Protein AF-A0ABD3MJ68-F1 (afdb_monomer)

Mean predicted aligned error: 16.72 Å

pLDDT: mean 74.19, std 20.0, range [28.84, 96.31]

Organism: NCBI:txid2934178

Structure (mmCIF, N/CA/C/O backbone):
data_AF-A0ABD3MJ68-F1
#
_entry.id   AF-A0ABD3MJ68-F1
#
loop_
_atom_site.group_PDB
_atom_site.id
_atom_site.type_symbol
_atom_site.label_atom_id
_atom_site.label_alt_id
_atom_site.label_comp_id
_atom_site.label_asym_id
_atom_site.label_entity_id
_atom_site.label_seq_id
_atom_site.pdbx_PDB_ins_code
_atom_site.Cartn_x
_atom_site.Cartn_y
_atom_site.Cartn_z
_atom_site.occupancy
_atom_site.B_iso_or_equiv
_atom_site.auth_seq_id
_atom_site.auth_comp_id
_atom_site.auth_asym_id
_atom_site.auth_atom_id
_atom_site.pdbx_PDB_model_num
ATOM 1 N N . MET A 1 1 ? -42.344 8.965 -53.155 1.00 38.97 1 MET A N 1
ATOM 2 C CA .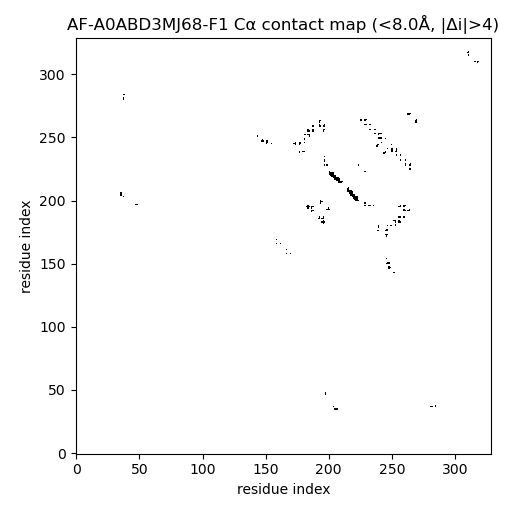 MET A 1 1 ? -41.378 10.082 -53.289 1.00 38.97 1 MET A CA 1
ATOM 3 C C . MET A 1 1 ? -40.186 9.838 -52.368 1.00 38.97 1 MET A C 1
ATOM 5 O O . MET A 1 1 ? -40.287 10.005 -51.161 1.00 38.97 1 MET A O 1
ATOM 9 N N . THR A 1 2 ? -39.082 9.360 -52.934 1.00 37.84 2 THR A N 1
ATOM 10 C CA . THR A 1 2 ? -37.839 8.970 -52.248 1.00 37.84 2 THR A CA 1
ATOM 11 C C . THR A 1 2 ? -36.940 10.186 -51.984 1.00 37.84 2 THR A C 1
ATOM 13 O O . THR A 1 2 ? -36.548 10.871 -52.931 1.00 37.84 2 THR A O 1
ATOM 16 N N . ARG A 1 3 ? -36.580 10.456 -50.721 1.00 42.00 3 ARG A N 1
ATOM 17 C CA . ARG A 1 3 ? -35.609 11.506 -50.353 1.00 42.00 3 ARG A CA 1
ATOM 18 C C . ARG A 1 3 ? -34.174 10.993 -50.540 1.00 42.00 3 ARG A C 1
ATOM 20 O O . ARG A 1 3 ? -33.798 9.987 -49.949 1.00 42.00 3 ARG A O 1
ATOM 27 N N . ARG A 1 4 ? -33.374 11.688 -51.358 1.00 36.78 4 ARG A N 1
ATOM 28 C CA . ARG A 1 4 ? -31.930 11.435 -51.540 1.00 36.78 4 ARG A CA 1
ATOM 29 C C . ARG A 1 4 ? -31.123 11.961 -50.334 1.00 36.78 4 ARG A C 1
ATOM 31 O O . ARG A 1 4 ? -31.432 13.059 -49.867 1.00 36.78 4 ARG A O 1
ATOM 38 N N . PRO A 1 5 ? -30.071 11.263 -49.863 1.00 44.75 5 PRO A N 1
ATOM 39 C CA . PRO A 1 5 ? -29.147 11.802 -48.866 1.00 44.75 5 PRO A CA 1
ATOM 40 C C . PRO A 1 5 ? -28.113 12.753 -49.500 1.00 44.75 5 PRO A C 1
ATOM 42 O O . PRO A 1 5 ? -27.712 12.589 -50.653 1.00 44.75 5 PRO A O 1
ATOM 45 N N . ARG A 1 6 ? -27.709 13.778 -48.736 1.00 47.28 6 ARG A N 1
ATOM 46 C CA . ARG A 1 6 ? -26.812 14.878 -49.146 1.00 47.28 6 ARG A CA 1
ATOM 47 C C . ARG A 1 6 ? -25.341 14.427 -49.275 1.00 47.28 6 ARG A C 1
ATOM 49 O O . ARG A 1 6 ? -24.884 13.640 -48.445 1.00 47.28 6 ARG A O 1
ATOM 56 N N . PRO A 1 7 ? -24.557 14.968 -50.230 1.00 48.81 7 PRO A N 1
ATOM 57 C CA . PRO A 1 7 ? -23.133 14.678 -50.356 1.00 48.81 7 PRO A CA 1
ATOM 58 C C . PRO A 1 7 ? -22.320 15.655 -49.493 1.00 48.81 7 PRO A C 1
ATOM 60 O O . PRO A 1 7 ? -22.174 16.821 -49.842 1.00 48.81 7 PRO A O 1
ATOM 63 N N . GLY A 1 8 ? -21.797 15.199 -48.352 1.00 49.28 8 GLY A N 1
ATOM 64 C CA . GLY A 1 8 ? -21.010 16.075 -47.467 1.00 49.28 8 GLY A CA 1
ATOM 65 C C . GLY A 1 8 ? -19.993 15.401 -46.546 1.00 49.28 8 GLY A C 1
ATOM 66 O O . GLY A 1 8 ? -19.372 16.089 -45.753 1.00 49.28 8 GLY A O 1
ATOM 67 N N . SER A 1 9 ? -19.794 14.081 -46.629 1.00 50.56 9 SER A N 1
ATOM 68 C CA . SER A 1 9 ? -18.987 13.336 -45.640 1.00 50.56 9 SER A CA 1
ATOM 69 C C . SER A 1 9 ? -17.683 12.735 -46.181 1.00 50.56 9 SER A C 1
ATOM 71 O O . SER A 1 9 ? -16.877 12.253 -45.395 1.00 50.56 9 SER A O 1
ATOM 73 N N . ARG A 1 10 ? -17.431 12.761 -47.498 1.00 49.22 10 ARG A N 1
ATOM 74 C CA . ARG A 1 10 ? -16.224 12.121 -48.060 1.00 49.22 10 ARG A CA 1
ATOM 75 C C . ARG A 1 10 ? -14.956 12.954 -47.857 1.00 49.22 10 ARG A C 1
ATOM 77 O O . ARG A 1 10 ? -13.951 12.419 -47.417 1.00 49.22 10 ARG A O 1
ATOM 84 N N . ARG A 1 11 ? -15.039 14.277 -48.044 1.00 48.66 11 ARG A N 1
ATOM 85 C CA . ARG A 1 11 ? -13.870 15.165 -47.920 1.00 48.66 11 ARG A CA 1
ATOM 86 C C . ARG A 1 11 ? -13.294 15.187 -46.503 1.00 48.66 11 ARG A C 1
ATOM 88 O O . ARG A 1 11 ? -12.084 15.155 -46.347 1.00 48.66 11 ARG A O 1
ATOM 95 N N . SER A 1 12 ? -14.137 15.179 -45.473 1.00 51.38 12 SER A N 1
ATOM 96 C CA . SER A 1 12 ? -13.695 15.186 -44.073 1.00 51.38 12 SER A CA 1
ATOM 97 C C . SER A 1 12 ? -13.004 13.887 -43.646 1.00 51.38 12 SER A C 1
ATOM 99 O O . SER A 1 12 ? -12.086 13.942 -42.837 1.00 51.38 12 SER A O 1
ATOM 101 N N . ILE A 1 13 ? -13.383 12.738 -44.212 1.00 54.06 13 ILE A N 1
ATOM 102 C CA . ILE A 1 13 ? -12.722 11.447 -43.949 1.00 54.06 13 ILE A CA 1
ATOM 103 C C . ILE A 1 13 ? -11.366 11.382 -44.666 1.00 54.06 13 ILE A C 1
ATOM 105 O O . ILE A 1 13 ? -10.387 10.909 -44.088 1.00 54.06 13 ILE A O 1
ATOM 109 N N . ASP A 1 14 ? -11.290 11.920 -45.885 1.00 50.88 14 ASP A N 1
ATOM 110 C CA . ASP A 1 14 ? -10.053 11.964 -46.668 1.00 50.88 14 ASP A CA 1
ATOM 111 C C . ASP A 1 14 ? -8.999 12.881 -46.016 1.00 50.88 14 ASP A C 1
ATOM 113 O O . ASP A 1 14 ? -7.841 12.486 -45.893 1.00 50.88 14 ASP A O 1
ATOM 117 N N . PHE A 1 15 ? -9.393 14.049 -45.488 1.00 52.31 15 PHE A N 1
ATOM 118 C CA . PHE A 1 15 ? -8.488 14.922 -44.722 1.00 52.31 15 PHE A CA 1
ATOM 119 C C . PHE A 1 15 ? -7.977 14.265 -43.431 1.00 52.31 15 PHE A C 1
ATOM 121 O O . PHE A 1 15 ? -6.812 14.431 -43.077 1.00 52.31 15 PHE A O 1
ATOM 128 N N . LEU A 1 16 ? -8.813 13.478 -42.750 1.00 51.81 16 LEU A N 1
ATOM 129 C CA . LEU A 1 16 ? -8.445 12.790 -41.508 1.00 51.81 16 LEU A CA 1
ATOM 130 C C . LEU A 1 16 ? -7.472 11.628 -41.772 1.00 51.81 16 LEU A C 1
ATOM 132 O O . LEU A 1 16 ? -6.525 11.432 -41.013 1.00 51.81 16 LEU A O 1
ATOM 136 N N . LEU A 1 17 ? -7.650 10.907 -42.884 1.00 53.06 17 LEU A N 1
ATOM 137 C CA . LEU A 1 17 ? -6.735 9.855 -43.339 1.00 53.06 17 LEU A CA 1
ATOM 138 C C . LEU A 1 17 ? -5.387 10.411 -43.813 1.00 53.06 17 LEU A C 1
ATOM 140 O O . LEU A 1 17 ? -4.353 9.812 -43.516 1.00 53.06 17 LEU A O 1
ATOM 144 N N . VAL A 1 18 ? -5.378 11.555 -44.503 1.00 59.09 18 VAL A N 1
ATOM 145 C CA . VAL A 1 18 ? -4.133 12.216 -44.925 1.00 59.09 18 VAL A CA 1
ATOM 146 C C . VAL A 1 18 ? -3.401 12.836 -43.731 1.00 59.09 18 VAL A C 1
ATOM 148 O O . VAL A 1 18 ? -2.188 12.668 -43.619 1.00 59.09 18 VAL A O 1
ATOM 151 N N . ALA A 1 19 ? -4.113 13.443 -42.777 1.00 56.22 19 ALA A N 1
ATOM 152 C CA . ALA A 1 19 ? -3.519 13.912 -41.524 1.00 56.22 19 ALA A CA 1
ATOM 153 C C . ALA A 1 19 ? -2.917 12.750 -40.712 1.00 56.22 19 ALA A C 1
ATOM 155 O O . ALA A 1 19 ? -1.780 12.847 -40.250 1.00 56.22 19 ALA A O 1
ATOM 156 N N . LEU A 1 20 ? -3.607 11.603 -40.617 1.00 54.31 20 LEU A N 1
ATOM 157 C CA . LEU A 1 20 ? -3.047 10.390 -40.006 1.00 54.31 20 LEU A CA 1
ATOM 158 C C . LEU A 1 20 ? -1.813 9.873 -40.759 1.00 54.31 20 LEU A C 1
ATOM 160 O O . LEU A 1 20 ? -0.887 9.358 -40.133 1.00 54.31 20 LEU A O 1
ATOM 164 N N . PHE A 1 21 ? -1.785 9.988 -42.087 1.00 54.84 21 PHE A N 1
ATOM 165 C CA . PHE A 1 21 ? -0.653 9.573 -42.914 1.00 54.84 21 PHE A CA 1
ATOM 166 C C . PHE A 1 21 ? 0.573 10.477 -42.706 1.00 54.84 21 PHE A C 1
ATOM 168 O O . PHE A 1 21 ? 1.681 9.963 -42.550 1.00 54.84 21 PHE A O 1
ATOM 175 N N . LEU A 1 22 ? 0.384 11.797 -42.616 1.00 51.69 22 LEU A N 1
ATOM 176 C CA . LEU A 1 22 ? 1.456 12.779 -42.395 1.00 51.69 22 LEU A CA 1
ATOM 177 C C . LEU A 1 22 ? 2.002 12.752 -40.956 1.00 51.69 22 LEU A C 1
ATOM 179 O O . LEU A 1 22 ? 3.220 12.818 -40.755 1.00 51.69 22 LEU A O 1
ATOM 183 N N . ILE A 1 23 ? 1.136 12.554 -39.955 1.00 52.12 23 ILE A N 1
ATOM 184 C CA . ILE A 1 23 ? 1.546 12.364 -38.553 1.00 52.12 23 ILE A CA 1
ATOM 185 C C . ILE A 1 23 ? 2.333 11.046 -38.400 1.00 52.12 23 ILE A C 1
ATOM 187 O O . ILE A 1 23 ? 3.370 11.013 -37.744 1.00 52.12 23 ILE A O 1
ATOM 191 N N . ASN A 1 24 ? 1.927 9.958 -39.068 1.00 53.16 24 ASN A N 1
ATOM 192 C CA . ASN A 1 24 ? 2.660 8.685 -38.997 1.00 53.16 24 ASN A CA 1
ATOM 193 C C . ASN A 1 24 ? 3.969 8.675 -39.815 1.00 53.16 24 ASN A C 1
ATOM 195 O O . ASN A 1 24 ? 4.941 8.032 -39.414 1.00 53.16 24 ASN A O 1
ATOM 199 N N . ALA A 1 25 ? 4.041 9.376 -40.950 1.00 52.19 25 ALA A N 1
ATOM 200 C CA . ALA A 1 25 ? 5.247 9.419 -41.785 1.00 52.19 25 ALA A CA 1
ATOM 201 C C . ALA A 1 25 ? 6.395 10.235 -41.158 1.00 52.19 25 ALA A C 1
ATOM 203 O O . ALA A 1 25 ? 7.561 9.925 -41.394 1.00 52.19 25 ALA A O 1
ATOM 204 N N . SER A 1 26 ? 6.079 11.235 -40.328 1.00 51.00 26 SER A N 1
ATOM 205 C CA . SER A 1 26 ? 7.070 12.080 -39.644 1.00 51.00 26 SER A CA 1
ATOM 206 C C . SER A 1 26 ? 7.587 11.483 -38.324 1.00 51.00 26 SER A C 1
ATOM 208 O O . SER A 1 26 ? 8.754 11.674 -37.986 1.00 51.00 26 SER A O 1
ATOM 210 N N . LEU A 1 27 ? 6.772 10.700 -37.603 1.00 45.56 27 LEU A N 1
ATOM 211 C CA . LEU A 1 27 ? 7.148 10.101 -36.308 1.00 45.56 27 LEU A CA 1
ATOM 212 C C . LEU A 1 27 ? 7.822 8.715 -36.401 1.00 45.56 27 LEU A C 1
ATOM 214 O O . LEU A 1 27 ? 8.510 8.293 -35.469 1.00 45.56 27 LEU A O 1
ATOM 218 N N . THR A 1 28 ? 7.676 8.000 -37.519 1.00 46.62 28 THR A N 1
ATOM 219 C CA . THR A 1 28 ? 8.201 6.629 -37.692 1.00 46.62 28 THR A CA 1
ATOM 220 C C . THR A 1 28 ? 9.733 6.482 -37.749 1.00 46.62 28 THR A C 1
ATOM 222 O O . THR A 1 28 ? 10.224 5.484 -37.213 1.00 46.62 28 THR A O 1
ATOM 225 N N . PRO A 1 29 ? 10.535 7.405 -38.326 1.00 46.62 29 PRO A N 1
ATOM 226 C CA . PRO A 1 29 ? 11.996 7.275 -38.289 1.00 46.62 29 PRO A CA 1
ATOM 227 C C . PRO A 1 29 ? 12.606 7.693 -36.941 1.00 46.62 29 PRO A C 1
ATOM 229 O O . PRO A 1 29 ? 13.701 7.239 -36.613 1.00 46.62 29 PRO A O 1
ATOM 232 N N . ILE A 1 30 ? 11.897 8.495 -36.138 1.00 39.44 30 ILE A N 1
ATOM 233 C CA . ILE A 1 30 ? 12.355 8.934 -34.811 1.00 39.44 30 ILE A CA 1
ATOM 234 C C . ILE A 1 30 ? 12.200 7.788 -33.800 1.00 39.44 30 ILE A C 1
ATOM 236 O O . ILE A 1 30 ? 13.133 7.490 -33.067 1.00 39.44 30 ILE A O 1
ATOM 240 N N . LEU A 1 31 ? 11.100 7.035 -33.839 1.00 42.91 31 LEU A N 1
ATOM 241 C CA . LEU A 1 31 ? 10.807 5.959 -32.877 1.00 42.91 31 LEU A CA 1
ATOM 242 C C . LEU A 1 31 ? 11.622 4.659 -33.063 1.00 42.91 31 LEU A C 1
ATOM 244 O O . LEU A 1 31 ? 11.514 3.746 -32.246 1.00 42.91 31 LEU A O 1
ATOM 248 N N . LYS A 1 32 ? 12.448 4.559 -34.115 1.00 40.38 32 LYS A N 1
ATOM 249 C CA . LYS A 1 32 ? 13.288 3.379 -34.411 1.00 40.38 32 LYS A CA 1
ATOM 250 C C . LYS A 1 32 ? 14.585 3.306 -33.592 1.00 40.38 32 LYS A C 1
ATOM 252 O O . LYS A 1 32 ? 15.203 2.244 -33.555 1.00 40.38 32 LYS A O 1
ATOM 257 N N . LYS A 1 33 ? 15.004 4.399 -32.945 1.00 41.09 33 LYS A N 1
ATOM 258 C CA . LYS A 1 33 ? 16.156 4.420 -32.029 1.00 41.09 33 LYS A CA 1
ATOM 259 C C . LYS A 1 33 ? 15.659 4.206 -30.606 1.00 41.09 33 LYS A C 1
ATOM 261 O O . LYS A 1 33 ? 15.116 5.134 -30.036 1.00 41.09 33 LYS A O 1
ATOM 266 N N . GLU A 1 34 ? 15.799 2.981 -30.095 1.00 50.38 34 GLU A N 1
ATOM 267 C CA . GLU A 1 34 ? 15.597 2.563 -28.694 1.00 50.38 34 GLU A CA 1
ATOM 268 C C . GLU A 1 34 ? 14.951 3.615 -27.771 1.00 50.38 34 GLU A C 1
ATOM 270 O O . GLU A 1 34 ? 15.632 4.270 -26.981 1.00 50.38 34 GLU A O 1
ATOM 275 N N . TYR A 1 35 ? 13.626 3.790 -27.856 1.00 46.97 35 TYR A N 1
ATOM 276 C CA . TYR A 1 35 ? 12.934 4.682 -26.932 1.00 46.97 35 TYR A CA 1
ATOM 277 C C . TYR A 1 35 ? 12.464 3.955 -25.675 1.00 46.97 35 TYR A C 1
ATOM 279 O O . TYR A 1 35 ? 11.747 2.958 -25.673 1.00 46.97 35 TYR A O 1
ATOM 287 N N . ILE A 1 36 ? 12.890 4.581 -24.592 1.00 45.53 36 ILE A N 1
ATOM 288 C CA . ILE A 1 36 ? 12.787 4.296 -23.167 1.00 45.53 36 ILE A CA 1
ATOM 289 C C . ILE A 1 36 ? 11.415 4.709 -22.609 1.00 45.53 36 ILE A C 1
ATOM 291 O O . ILE A 1 36 ? 11.235 4.910 -21.412 1.00 45.53 36 ILE A O 1
ATOM 295 N N . PHE A 1 37 ? 10.401 4.856 -23.461 1.00 37.09 37 PHE A N 1
ATOM 296 C CA . PHE A 1 37 ? 9.127 5.398 -23.014 1.00 37.09 37 PHE A CA 1
ATOM 297 C C . PHE A 1 37 ? 8.259 4.301 -22.395 1.00 37.09 37 PHE A C 1
ATOM 299 O O . PHE A 1 37 ? 7.459 3.636 -23.051 1.00 37.09 37 PHE A O 1
ATOM 306 N N . CYS A 1 38 ? 8.438 4.097 -21.091 1.00 42.28 38 CYS A N 1
ATOM 307 C CA . CYS A 1 38 ? 7.458 3.394 -20.284 1.00 42.28 38 CYS A CA 1
ATOM 308 C C . CYS A 1 38 ? 6.271 4.331 -20.053 1.00 42.28 38 CYS A C 1
ATOM 310 O O . CYS A 1 38 ? 6.219 5.023 -19.040 1.00 42.28 38 CYS A O 1
ATOM 312 N N . LEU A 1 39 ? 5.342 4.377 -21.011 1.00 39.44 39 LEU A N 1
ATOM 313 C CA . LEU A 1 39 ? 4.069 5.064 -20.810 1.00 39.44 39 LEU A CA 1
ATOM 314 C C . LEU A 1 39 ? 3.339 4.355 -19.663 1.00 39.44 39 LEU A C 1
ATOM 316 O O . LEU A 1 39 ? 3.251 3.124 -19.641 1.00 39.44 39 LEU A O 1
ATOM 320 N N . ALA A 1 40 ? 2.950 5.141 -18.663 1.00 43.56 40 ALA A N 1
ATOM 321 C CA . ALA A 1 40 ? 2.352 4.672 -17.427 1.00 43.56 40 ALA A CA 1
ATOM 322 C C . ALA A 1 40 ? 1.056 3.899 -17.701 1.00 43.56 40 ALA A C 1
ATOM 324 O O . ALA A 1 40 ? 0.287 4.259 -18.592 1.00 43.56 40 ALA A O 1
ATOM 325 N N . ASP A 1 41 ? 0.803 2.863 -16.898 1.00 39.78 41 ASP A N 1
ATOM 326 C CA . ASP A 1 41 ? -0.550 2.341 -16.744 1.00 39.78 41 ASP A CA 1
ATOM 327 C C . ASP A 1 41 ? -1.402 3.491 -16.187 1.00 39.78 41 ASP A C 1
ATOM 329 O O . ASP A 1 41 ? -1.270 3.869 -15.020 1.00 39.78 41 ASP A O 1
ATOM 333 N N . GLY A 1 42 ? -2.226 4.075 -17.056 1.00 39.56 42 GLY A N 1
ATOM 334 C CA . GLY A 1 42 ? -3.327 4.947 -16.683 1.00 39.56 42 GLY A CA 1
ATOM 335 C C . GLY A 1 42 ? -4.393 4.130 -15.967 1.00 39.56 42 GLY A C 1
ATOM 336 O O . GLY A 1 42 ? -5.390 3.759 -16.566 1.00 39.56 42 GLY A O 1
ATOM 337 N N . ASP A 1 43 ? -4.152 3.844 -14.694 1.00 39.12 43 ASP A N 1
ATOM 338 C CA . ASP A 1 43 ? -5.206 3.908 -13.687 1.00 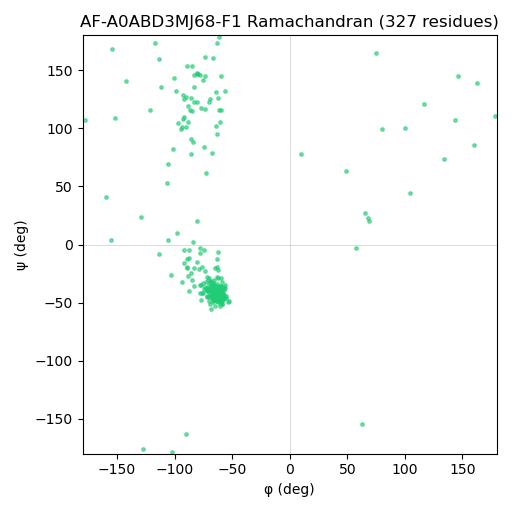39.12 43 ASP A CA 1
ATOM 339 C C . ASP A 1 43 ? -4.905 5.173 -12.879 1.00 39.12 43 ASP A C 1
ATOM 341 O O . ASP A 1 43 ? -4.411 5.124 -11.749 1.00 39.12 43 ASP A O 1
ATOM 345 N N . SER A 1 44 ? -5.095 6.328 -13.520 1.00 39.78 44 SER A N 1
ATOM 346 C CA . SER A 1 44 ? -5.130 7.618 -12.849 1.00 39.78 44 SER A CA 1
ATOM 347 C C . SER A 1 44 ? -6.323 7.604 -11.899 1.00 39.78 44 SER A C 1
ATOM 349 O O . SER A 1 44 ? -7.461 7.883 -12.267 1.00 39.78 44 SER A O 1
ATOM 351 N N . LEU A 1 45 ? -6.053 7.263 -10.643 1.00 44.91 45 LEU A N 1
ATOM 352 C CA . LEU A 1 45 ? -6.904 7.616 -9.516 1.00 44.91 45 LEU A CA 1
ATOM 353 C C . LEU A 1 45 ? -6.736 9.124 -9.258 1.00 44.91 45 LEU A C 1
ATOM 355 O O . LEU A 1 45 ? -6.258 9.545 -8.214 1.00 44.91 45 LEU A O 1
ATOM 359 N N . GLU A 1 46 ? -7.096 9.941 -10.250 1.00 44.78 46 GLU A N 1
ATOM 360 C CA . GLU A 1 46 ? -6.987 11.409 -10.241 1.00 44.78 46 GLU A CA 1
ATOM 361 C C . GLU A 1 46 ? -7.837 12.073 -9.140 1.00 44.78 46 GLU A C 1
ATOM 363 O O . GLU A 1 46 ? -7.699 13.263 -8.911 1.00 44.78 46 GLU A O 1
ATOM 368 N N . GLY A 1 47 ? -8.668 11.313 -8.412 1.00 44.91 47 GLY A N 1
ATOM 369 C CA . GLY A 1 47 ? -9.446 11.795 -7.263 1.00 44.91 47 GLY A CA 1
ATOM 370 C C . GLY A 1 47 ? -8.939 11.354 -5.882 1.00 44.91 47 GLY A C 1
ATOM 371 O O . GLY A 1 47 ? -9.612 11.616 -4.888 1.00 44.91 47 GLY A O 1
ATOM 372 N N . ASP A 1 48 ? -7.810 10.644 -5.782 1.00 51.91 48 ASP A N 1
ATOM 373 C CA . ASP A 1 48 ? -7.381 10.027 -4.514 1.00 51.91 48 ASP A CA 1
ATOM 374 C C . ASP A 1 48 ? -6.518 10.937 -3.617 1.00 51.91 48 ASP A C 1
ATOM 376 O O . ASP A 1 48 ? -6.550 10.755 -2.394 1.00 51.91 48 ASP A O 1
ATOM 380 N N . GLU A 1 49 ? -5.797 11.896 -4.211 1.00 52.22 49 GLU A N 1
ATOM 381 C CA . GLU A 1 49 ? -4.955 12.906 -3.537 1.00 52.22 49 GLU A CA 1
ATOM 382 C C . GLU A 1 49 ? -5.807 14.031 -2.939 1.00 52.22 49 GLU A C 1
ATOM 384 O O . GLU A 1 49 ? -5.687 14.322 -1.748 1.00 52.22 49 GLU A O 1
ATOM 389 N N . ASP A 1 50 ? -6.747 14.577 -3.722 1.00 57.03 50 ASP A N 1
ATOM 390 C CA . ASP A 1 50 ? -7.724 15.567 -3.247 1.00 57.03 50 ASP A CA 1
ATOM 391 C C . ASP A 1 50 ? -8.521 15.017 -2.058 1.00 57.03 50 ASP A C 1
ATOM 393 O O . ASP A 1 50 ? -8.738 15.716 -1.074 1.00 57.03 50 ASP A O 1
ATOM 397 N N . PHE A 1 51 ? -8.853 13.723 -2.085 1.00 54.69 51 PHE A N 1
ATOM 398 C CA . PHE A 1 51 ? -9.568 13.044 -1.007 1.00 54.69 51 PHE A CA 1
ATOM 399 C C . PHE A 1 51 ? -8.725 12.830 0.264 1.00 54.69 51 PHE A C 1
ATOM 401 O O . PHE A 1 51 ? -9.237 12.969 1.372 1.00 54.69 51 PHE A O 1
ATOM 408 N N . LEU A 1 52 ? -7.439 12.473 0.145 1.00 59.53 52 LEU A N 1
ATOM 409 C CA . LEU A 1 52 ? -6.544 12.341 1.309 1.00 59.53 52 LEU A CA 1
ATOM 410 C C . LEU A 1 52 ? -6.245 13.707 1.937 1.00 59.53 52 LEU A C 1
ATOM 412 O O . LEU A 1 52 ? -6.208 13.818 3.162 1.00 59.53 52 LEU A O 1
ATOM 416 N N . ALA A 1 53 ? -6.063 14.738 1.111 1.00 70.69 53 ALA A N 1
ATOM 417 C CA . ALA A 1 53 ? -5.911 16.115 1.562 1.00 70.69 53 ALA A CA 1
ATOM 418 C C . ALA A 1 53 ? -7.191 16.634 2.235 1.00 70.69 53 ALA A C 1
ATOM 420 O O . ALA A 1 53 ? -7.105 17.261 3.289 1.00 70.69 53 ALA A O 1
ATOM 421 N N . GLU A 1 54 ? -8.364 16.313 1.684 1.00 77.00 54 GLU A N 1
ATOM 422 C CA . GLU A 1 54 ? -9.672 16.623 2.268 1.00 77.00 54 GLU A CA 1
ATOM 423 C C . GLU A 1 54 ? -9.856 15.932 3.628 1.00 77.00 54 GLU A C 1
ATOM 425 O O . GLU A 1 54 ? -10.180 16.605 4.604 1.00 77.00 54 GLU A O 1
ATOM 430 N N . ILE A 1 55 ? -9.538 14.634 3.739 1.00 75.31 55 ILE A N 1
ATOM 431 C CA . ILE A 1 55 ? -9.590 13.902 5.017 1.00 75.31 55 ILE A CA 1
ATOM 432 C C . ILE A 1 55 ? -8.653 14.525 6.053 1.00 75.31 55 ILE A C 1
ATOM 434 O O . ILE A 1 55 ? -9.058 14.730 7.194 1.00 75.31 55 ILE A O 1
ATOM 438 N N . LEU A 1 56 ? -7.403 14.815 5.683 1.00 74.00 56 LEU A N 1
ATOM 439 C CA . LEU A 1 56 ? -6.426 15.377 6.617 1.00 74.00 56 LEU A CA 1
ATOM 440 C C . LEU A 1 56 ? -6.807 16.796 7.055 1.00 74.00 56 LEU A C 1
ATOM 442 O O . LEU A 1 56 ? -6.590 17.151 8.211 1.00 74.00 56 LEU A O 1
ATOM 446 N N . ALA A 1 57 ? -7.378 17.598 6.156 1.00 74.88 57 ALA A N 1
ATOM 447 C CA . ALA A 1 57 ? -7.851 18.940 6.472 1.00 74.88 57 ALA A CA 1
ATOM 448 C C . ALA A 1 57 ? -9.092 18.919 7.372 1.00 74.88 57 ALA A C 1
ATOM 450 O O . ALA A 1 57 ? -9.243 19.798 8.215 1.00 74.88 57 ALA A O 1
ATOM 451 N N . GLU A 1 58 ? -9.978 17.939 7.208 1.00 75.56 58 GLU A N 1
ATOM 452 C CA . GLU A 1 58 ? -11.159 17.781 8.056 1.00 75.56 58 GLU A CA 1
ATOM 453 C C . GLU A 1 58 ? -10.782 17.217 9.435 1.00 75.56 58 GLU A C 1
ATOM 455 O O . GLU A 1 58 ? -11.209 17.768 10.445 1.00 75.56 58 GLU A O 1
ATOM 460 N N . GLN A 1 59 ? -9.878 16.230 9.498 1.00 70.94 59 GLN A N 1
ATOM 461 C CA . GLN A 1 59 ? -9.301 15.745 10.760 1.00 70.94 59 GLN A CA 1
ATOM 462 C C . GLN A 1 59 ? -8.559 16.846 11.521 1.00 70.94 59 GLN A C 1
ATOM 464 O O . GLN A 1 59 ? -8.626 16.875 12.741 1.00 70.94 59 GLN A O 1
ATOM 469 N N . ALA A 1 60 ? -7.877 17.766 10.831 1.00 75.00 60 ALA A N 1
ATOM 470 C CA . ALA A 1 60 ? -7.232 18.903 11.487 1.00 75.00 60 ALA A CA 1
ATOM 471 C C . ALA A 1 60 ? -8.248 19.831 12.175 1.00 75.00 60 ALA A C 1
ATOM 473 O O . ALA A 1 60 ? -7.975 20.315 13.267 1.00 75.00 60 ALA A O 1
ATOM 474 N N . ARG A 1 61 ? -9.430 20.032 11.576 1.00 80.44 61 ARG A N 1
ATOM 475 C CA . ARG A 1 61 ? -10.516 20.811 12.196 1.00 80.44 61 ARG A CA 1
ATOM 476 C C . ARG A 1 61 ? -11.120 20.076 13.390 1.00 80.44 61 ARG A C 1
ATOM 478 O O . ARG A 1 61 ? -11.318 20.683 14.433 1.00 80.44 61 ARG A O 1
ATOM 485 N N . GLU A 1 62 ? -11.369 18.774 13.252 1.00 78.00 62 GLU A N 1
ATOM 486 C CA . GLU A 1 62 ? -11.870 17.940 14.353 1.00 78.00 62 GLU A CA 1
ATOM 487 C C . GLU A 1 62 ? -10.860 17.880 15.521 1.00 78.00 62 GLU A C 1
ATOM 489 O O . GLU A 1 62 ? -11.261 17.975 16.679 1.00 78.00 62 GLU A O 1
ATOM 494 N N . ASP A 1 63 ? -9.553 17.787 15.237 1.00 75.44 63 ASP A N 1
ATOM 495 C CA . ASP A 1 63 ? -8.474 17.821 16.237 1.00 75.44 63 ASP A CA 1
ATOM 496 C C . ASP A 1 63 ? -8.385 19.203 16.929 1.00 75.44 63 ASP A C 1
ATOM 498 O O . ASP A 1 63 ? -8.113 19.261 18.128 1.00 75.44 63 ASP A O 1
ATOM 502 N N . GLU A 1 64 ? -8.631 20.313 16.218 1.00 84.81 64 GLU A N 1
ATOM 503 C CA . GLU A 1 64 ? -8.715 21.666 16.802 1.00 84.81 64 GLU A CA 1
ATOM 504 C C . GLU A 1 64 ? -9.930 21.818 17.732 1.00 84.81 64 GLU A C 1
ATOM 506 O O . GLU A 1 64 ? -9.793 22.327 18.847 1.00 84.81 64 GLU A O 1
ATOM 511 N N . GLU A 1 65 ? -11.104 21.335 17.312 1.00 80.69 65 GLU A N 1
ATOM 512 C CA . GLU A 1 65 ? -12.321 21.322 18.137 1.00 80.69 65 GLU A CA 1
ATOM 513 C C . GLU A 1 65 ? -12.136 20.458 19.395 1.00 80.69 65 GLU A C 1
ATOM 515 O O . GLU A 1 65 ? -12.468 20.881 20.507 1.00 80.69 65 GLU A O 1
ATOM 520 N N . LEU A 1 66 ? -11.548 19.266 19.245 1.00 84.38 66 LEU A N 1
ATOM 521 C CA . LEU A 1 66 ? -11.239 18.369 20.357 1.00 84.38 66 LEU A CA 1
ATOM 522 C C . LEU A 1 66 ? -10.200 18.978 21.305 1.00 84.38 66 LEU A C 1
ATOM 524 O O . LEU A 1 66 ? -10.375 18.902 22.517 1.00 84.38 66 LEU A O 1
ATOM 528 N N . ALA A 1 67 ? -9.154 19.622 20.783 1.00 80.75 67 ALA A N 1
ATOM 529 C CA . ALA A 1 67 ? -8.149 20.302 21.597 1.00 80.75 67 ALA A CA 1
ATOM 530 C C . ALA A 1 67 ? -8.746 21.465 22.405 1.00 80.75 67 ALA A C 1
ATOM 532 O O . ALA A 1 67 ? -8.312 21.697 23.536 1.00 80.75 67 ALA A O 1
ATOM 533 N N . GLY A 1 68 ? -9.749 22.156 21.852 1.00 86.38 68 GLY A N 1
ATOM 534 C CA . GLY A 1 68 ? -10.556 23.135 22.578 1.00 86.38 68 GLY A CA 1
ATOM 535 C C . GLY A 1 68 ? -11.287 22.500 23.762 1.00 86.38 68 GLY A C 1
ATOM 536 O O . GLY A 1 68 ? -11.093 22.923 24.900 1.00 86.38 68 GLY A O 1
ATOM 537 N N . MET A 1 69 ? -12.035 21.418 23.522 1.00 77.00 69 MET A N 1
ATOM 538 C CA . MET A 1 69 ? -12.748 20.693 24.585 1.00 77.00 69 MET A CA 1
ATOM 539 C C . MET A 1 69 ? -11.799 20.098 25.638 1.00 77.00 69 MET A C 1
ATOM 541 O O . MET A 1 69 ? -12.065 20.172 26.834 1.00 77.00 69 MET A O 1
ATOM 545 N N . GLU A 1 70 ? -10.666 19.524 25.232 1.00 73.88 70 GLU A N 1
ATOM 546 C CA . GLU A 1 70 ? -9.661 18.997 26.160 1.00 73.88 70 GLU A CA 1
ATOM 547 C C . GLU A 1 70 ? -8.989 20.095 26.986 1.00 73.88 70 GLU A C 1
ATOM 549 O O . GLU A 1 70 ? -8.598 19.840 28.125 1.00 73.88 70 GLU A O 1
ATOM 554 N N . ALA A 1 71 ? -8.814 21.298 26.430 1.00 84.50 71 ALA A N 1
ATOM 555 C CA . ALA A 1 71 ? -8.320 22.443 27.184 1.00 84.50 71 ALA A CA 1
ATOM 556 C C . ALA A 1 71 ? -9.332 22.856 28.260 1.00 84.50 71 ALA A C 1
ATOM 558 O O . ALA A 1 71 ? -8.935 23.017 29.411 1.00 84.50 71 ALA A O 1
ATOM 559 N N . GLU A 1 72 ? -10.625 22.906 27.929 1.00 79.75 72 GLU A N 1
ATOM 560 C CA . GLU A 1 72 ? -11.703 23.157 28.896 1.00 79.75 72 GLU A CA 1
ATOM 561 C C . GLU A 1 72 ? -11.762 22.075 29.988 1.00 79.75 72 GLU A C 1
ATOM 563 O O . GLU A 1 72 ? -11.851 22.383 31.180 1.00 79.75 72 GLU A O 1
ATOM 568 N N . VAL A 1 73 ? -11.642 20.795 29.614 1.00 82.25 73 VAL A N 1
ATOM 569 C CA . VAL A 1 73 ? -11.583 19.681 30.574 1.00 82.25 73 VAL A CA 1
ATOM 570 C C . VAL A 1 73 ? -10.331 19.777 31.440 1.00 82.25 73 VAL A C 1
ATOM 572 O O . VAL A 1 73 ? -10.432 19.593 32.648 1.00 82.25 73 VAL A O 1
ATOM 575 N N . ARG A 1 74 ? -9.164 20.123 30.880 1.00 80.62 74 ARG A N 1
ATOM 576 C CA . ARG A 1 74 ? -7.934 20.352 31.657 1.00 80.62 74 ARG A CA 1
ATOM 577 C C . ARG A 1 74 ? -8.071 21.523 32.617 1.00 80.62 74 ARG A C 1
ATOM 579 O O . ARG A 1 74 ? -7.552 21.446 33.726 1.00 80.62 74 ARG A O 1
ATOM 586 N N . GLU A 1 75 ? -8.760 22.590 32.232 1.00 80.50 75 GLU A N 1
ATOM 587 C CA . GLU A 1 75 ? -9.065 23.703 33.130 1.00 80.50 75 GLU A CA 1
ATOM 588 C C . GLU A 1 75 ? -9.988 23.256 34.270 1.00 80.50 75 GLU A C 1
ATOM 590 O O . GLU A 1 75 ? -9.721 23.563 35.435 1.00 80.50 75 GLU A O 1
ATOM 595 N N . TYR A 1 76 ? -11.011 22.455 33.970 1.00 75.62 76 TYR A N 1
ATOM 596 C CA . TYR A 1 76 ? -11.901 21.866 34.969 1.00 75.62 76 TYR A CA 1
ATOM 597 C C . TYR A 1 76 ? -11.178 20.876 35.897 1.00 75.62 76 TYR A C 1
ATOM 599 O O . TYR A 1 76 ? -11.337 20.922 37.118 1.00 75.62 76 TYR A O 1
ATOM 607 N N . GLU A 1 77 ? -10.333 20.005 35.351 1.00 72.31 77 GLU A N 1
ATOM 608 C CA . GLU A 1 77 ? -9.507 19.066 36.107 1.00 72.31 77 GLU A CA 1
ATOM 609 C C . GLU A 1 77 ? -8.450 19.791 36.935 1.00 72.31 77 GLU A C 1
ATOM 611 O O . GLU A 1 77 ? -8.202 19.387 38.065 1.00 72.31 77 GLU A O 1
ATOM 616 N N . ALA A 1 78 ? -7.881 20.896 36.451 1.00 77.44 78 ALA A N 1
ATOM 617 C CA . ALA A 1 78 ? -6.992 21.751 37.231 1.00 77.44 78 ALA A CA 1
ATOM 618 C C . ALA A 1 78 ? -7.745 22.462 38.369 1.00 77.44 78 ALA A C 1
ATOM 620 O O . ALA A 1 78 ? -7.206 22.583 39.472 1.00 77.44 78 ALA A O 1
ATOM 621 N N . MET A 1 79 ? -8.997 22.882 38.151 1.00 68.69 79 MET A N 1
ATOM 622 C CA . MET A 1 79 ? -9.874 23.379 39.220 1.00 68.69 79 MET A CA 1
ATOM 623 C C . MET A 1 79 ? -10.196 22.284 40.250 1.00 68.69 79 MET A C 1
ATOM 625 O O . MET A 1 79 ? -10.148 22.541 41.454 1.00 68.69 79 MET A O 1
ATOM 629 N N . LYS A 1 80 ? -10.448 21.050 39.803 1.00 71.81 80 LYS A N 1
ATOM 630 C CA . LYS A 1 80 ? -10.725 19.884 40.657 1.00 71.81 80 LYS A CA 1
ATOM 631 C C . LYS A 1 80 ? -9.481 19.382 41.399 1.00 71.81 80 LYS A C 1
ATOM 633 O O . LYS A 1 80 ? -9.564 19.010 42.565 1.00 71.81 80 LYS A O 1
ATOM 638 N N . ALA A 1 81 ? -8.309 19.414 40.772 1.00 59.41 81 ALA A N 1
ATOM 639 C CA . ALA A 1 81 ? -7.030 19.048 41.376 1.00 59.41 81 ALA A CA 1
ATOM 640 C C . ALA A 1 81 ? -6.607 20.059 42.452 1.00 59.41 81 ALA A C 1
ATOM 642 O O . ALA A 1 81 ? -6.053 19.662 43.477 1.00 59.41 81 ALA A O 1
ATOM 643 N N . ARG A 1 82 ? -6.962 21.344 42.290 1.00 60.44 82 ARG A N 1
ATOM 644 C CA . ARG A 1 82 ? -6.852 22.356 43.358 1.00 60.44 82 ARG A CA 1
ATOM 645 C C . ARG A 1 82 ? -7.746 22.057 44.572 1.00 60.44 82 ARG A C 1
ATOM 647 O O . ARG A 1 82 ? -7.461 22.577 45.644 1.00 60.44 82 ARG A O 1
ATOM 654 N N . GLN A 1 83 ? -8.777 21.216 44.439 1.00 54.38 83 GLN A N 1
ATOM 655 C CA . GLN A 1 83 ? -9.618 20.760 45.558 1.00 54.38 83 GLN A CA 1
ATOM 656 C C . GLN A 1 83 ? -9.105 19.483 46.256 1.00 54.38 83 GLN A C 1
ATOM 658 O O . GLN A 1 83 ? -9.584 19.178 47.344 1.00 54.38 83 GLN A O 1
ATOM 663 N N . TYR A 1 84 ? -8.138 18.747 45.689 1.00 50.50 84 TYR A N 1
ATOM 664 C CA . TYR A 1 84 ? -7.778 17.391 46.147 1.00 50.50 84 TYR A CA 1
ATOM 665 C C . TYR A 1 84 ? -6.275 17.151 46.405 1.00 50.50 84 TYR A C 1
ATOM 667 O O . TYR A 1 84 ? -5.825 16.006 46.409 1.00 50.50 84 TYR A O 1
ATOM 675 N N . SER A 1 85 ? -5.468 18.182 46.682 1.00 43.47 85 SER A N 1
ATOM 676 C CA . SER A 1 85 ? -4.070 17.979 47.103 1.00 43.47 85 SER A CA 1
ATOM 677 C C . SER A 1 85 ? -3.943 17.754 48.623 1.00 43.47 85 SER A C 1
ATOM 679 O O . SER A 1 85 ? -3.563 18.653 49.373 1.00 43.47 85 SER A O 1
ATOM 681 N N . SER A 1 86 ? -4.255 16.540 49.080 1.00 41.19 86 SER A N 1
ATOM 682 C CA . SER A 1 86 ? -3.823 15.988 50.374 1.00 41.19 86 SER A CA 1
ATOM 683 C C . SER A 1 86 ? -3.744 14.461 50.265 1.00 41.19 86 SER A C 1
ATOM 685 O O . SER A 1 86 ? -4.771 13.795 50.166 1.00 41.19 86 SER A O 1
ATOM 687 N N . GLY A 1 87 ? -2.529 13.906 50.257 1.00 38.38 87 GLY A N 1
ATOM 688 C CA . GLY A 1 87 ? -2.299 12.454 50.282 1.00 38.38 87 GLY A CA 1
ATOM 689 C C . GLY A 1 87 ? -1.106 12.031 49.428 1.00 38.38 87 GLY A C 1
ATOM 690 O O . GLY A 1 87 ? -1.172 12.092 48.207 1.00 38.38 87 GLY A O 1
ATOM 691 N N . GLY A 1 88 ? 0.002 11.660 50.075 1.00 34.47 88 GLY A N 1
ATOM 692 C CA . GLY A 1 88 ? 1.328 11.512 49.467 1.00 34.47 88 GLY A CA 1
ATOM 693 C C . GLY A 1 88 ? 1.804 10.086 49.151 1.00 34.47 88 GLY A C 1
ATOM 694 O O . GLY A 1 88 ? 1.138 9.109 49.464 1.00 34.47 88 GLY A O 1
ATOM 695 N N . GLY A 1 89 ? 3.037 10.023 48.624 1.00 30.80 89 GLY A N 1
ATOM 696 C CA . GLY A 1 89 ? 4.093 9.106 49.091 1.00 30.80 89 GLY A CA 1
ATOM 697 C C . GLY A 1 89 ? 4.384 7.806 48.314 1.00 30.80 89 GLY A C 1
ATOM 698 O O . GLY A 1 89 ? 3.772 6.784 48.574 1.00 30.80 89 GLY A O 1
ATOM 699 N N . GLY A 1 90 ? 5.439 7.824 47.482 1.00 29.48 90 GLY A N 1
ATOM 700 C CA . GLY A 1 90 ? 6.687 7.067 47.726 1.00 29.48 90 GLY A CA 1
ATOM 701 C C . GLY A 1 90 ? 6.830 5.554 47.426 1.00 29.48 90 GLY A C 1
ATOM 702 O O . GLY A 1 90 ? 6.659 4.746 48.324 1.00 29.48 90 GLY A O 1
ATOM 703 N N . MET A 1 91 ? 7.439 5.258 46.260 1.00 31.38 91 MET A N 1
ATOM 704 C CA . MET A 1 91 ? 8.681 4.452 46.054 1.00 31.38 91 MET A CA 1
ATOM 705 C C . MET A 1 91 ? 8.691 2.891 46.191 1.00 31.38 91 MET A C 1
ATOM 707 O O . MET A 1 91 ? 7.691 2.308 46.590 1.00 31.38 91 MET A O 1
ATOM 711 N N . PRO A 1 92 ? 9.749 2.175 45.705 1.00 50.78 92 PRO A N 1
ATOM 712 C CA . PRO A 1 92 ? 9.617 1.095 44.706 1.00 50.78 92 PRO A CA 1
ATOM 713 C C . PRO A 1 92 ? 10.288 -0.248 45.109 1.00 50.78 92 PRO A C 1
ATOM 715 O O . PRO A 1 92 ? 10.906 -0.351 46.165 1.00 50.78 92 PRO A O 1
ATOM 718 N N . GLY A 1 93 ? 10.279 -1.259 44.224 1.00 29.53 93 GLY A N 1
ATOM 719 C CA . GLY A 1 93 ? 11.285 -2.339 44.243 1.00 29.53 93 GLY A CA 1
ATOM 720 C C . GLY A 1 93 ? 10.801 -3.730 43.816 1.00 29.53 93 GLY A C 1
ATOM 721 O O . GLY A 1 93 ? 9.682 -4.122 44.127 1.00 29.53 93 GLY A O 1
ATOM 722 N N . GLY A 1 94 ? 11.681 -4.495 43.150 1.00 30.78 94 GLY A N 1
ATOM 723 C CA . GLY A 1 94 ? 11.520 -5.945 42.966 1.00 30.78 94 GLY A CA 1
ATOM 724 C C . GLY A 1 94 ? 12.317 -6.568 41.811 1.00 30.78 94 GLY A C 1
ATOM 725 O O . GLY A 1 94 ? 11.782 -6.743 40.725 1.00 30.78 94 GLY A O 1
ATOM 726 N N . ASP A 1 95 ? 13.575 -6.924 42.073 1.00 30.64 95 ASP A N 1
ATOM 727 C CA . ASP A 1 95 ? 14.493 -7.741 41.254 1.00 30.64 95 ASP A CA 1
ATOM 728 C C . ASP A 1 95 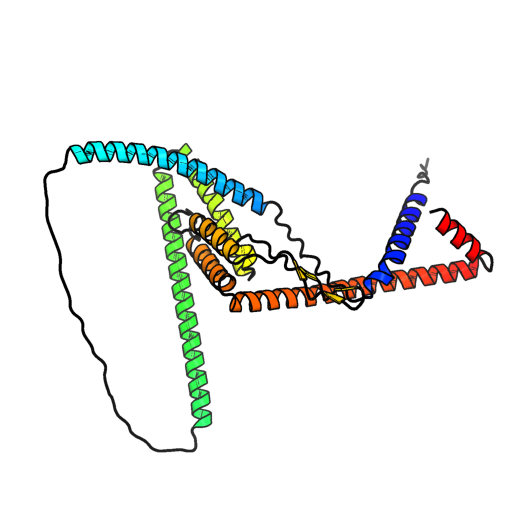? 14.207 -9.259 41.419 1.00 30.64 95 ASP A C 1
ATOM 730 O O . ASP A 1 95 ? 13.829 -9.660 42.524 1.00 30.64 95 ASP A O 1
ATOM 734 N N . ARG A 1 96 ? 14.418 -10.096 40.377 1.00 33.41 96 ARG A N 1
ATOM 735 C CA . ARG A 1 96 ? 15.177 -11.387 40.398 1.00 33.41 96 ARG A CA 1
ATOM 736 C C . ARG A 1 96 ? 14.900 -12.320 39.206 1.00 33.41 96 ARG A C 1
ATOM 738 O O . ARG A 1 96 ? 13.768 -12.498 38.773 1.00 33.41 96 ARG A O 1
ATOM 745 N N . GLY A 1 97 ? 15.983 -12.936 38.716 1.00 29.98 97 GLY A N 1
ATOM 746 C CA . GLY A 1 97 ? 16.045 -13.811 37.537 1.00 29.98 97 GLY A CA 1
ATOM 747 C C . GLY A 1 97 ? 15.823 -15.315 37.757 1.00 29.98 97 GLY A C 1
ATOM 748 O O . GLY A 1 97 ? 15.341 -15.754 38.795 1.00 29.98 97 GLY A O 1
ATOM 749 N N . GLY A 1 98 ? 16.227 -16.110 36.755 1.00 28.84 98 GLY A N 1
ATOM 750 C CA . GLY A 1 98 ? 16.231 -17.576 36.799 1.00 28.84 98 GLY A CA 1
ATOM 751 C C . GLY A 1 98 ? 16.704 -18.212 35.486 1.00 28.84 98 GLY A C 1
ATOM 752 O O . GLY A 1 98 ? 16.019 -18.135 34.473 1.00 28.84 98 GLY A O 1
ATOM 753 N N . ALA A 1 99 ? 17.885 -18.831 35.518 1.00 38.69 99 ALA A N 1
ATOM 754 C CA . ALA A 1 99 ? 18.472 -19.638 34.449 1.00 38.69 99 ALA A CA 1
ATOM 755 C C . ALA A 1 99 ? 17.968 -21.093 34.496 1.00 38.69 99 ALA A C 1
ATOM 757 O O . ALA A 1 99 ? 17.690 -21.616 35.573 1.00 38.69 99 ALA A O 1
ATOM 758 N N . GLY A 1 100 ? 17.952 -21.782 33.350 1.00 30.81 100 GLY A N 1
ATOM 759 C CA . GLY A 1 100 ? 17.764 -23.234 33.294 1.00 30.81 100 GLY A CA 1
ATOM 760 C C . GLY A 1 100 ? 17.836 -23.782 31.869 1.00 30.81 100 GLY A C 1
ATOM 761 O O . GLY A 1 100 ? 16.914 -23.597 31.086 1.00 30.81 100 GLY A O 1
ATOM 762 N N . GLY A 1 101 ? 18.929 -24.467 31.535 1.00 39.91 101 GLY A N 1
ATOM 763 C CA . GLY A 1 101 ? 19.026 -25.330 30.354 1.00 39.91 101 GLY A CA 1
ATOM 764 C C . GLY A 1 101 ? 19.182 -26.797 30.775 1.00 39.91 101 GLY A C 1
ATOM 765 O O . GLY A 1 101 ? 19.638 -27.042 31.893 1.00 39.91 101 GLY A O 1
ATOM 766 N N . PRO A 1 102 ? 18.888 -27.779 29.902 1.00 40.34 102 PRO A N 1
ATOM 767 C CA . PRO A 1 102 ? 19.358 -29.149 30.094 1.00 40.34 102 PRO A CA 1
ATOM 768 C C . PRO A 1 102 ? 20.398 -29.579 29.042 1.00 40.34 102 PRO A C 1
ATOM 770 O O . PRO A 1 102 ? 20.228 -29.380 27.840 1.00 40.34 102 PRO A O 1
ATOM 773 N N . LYS A 1 103 ? 21.468 -30.228 29.524 1.00 39.47 103 LYS A N 1
ATOM 774 C CA . LYS A 1 103 ? 22.391 -31.091 28.761 1.00 39.47 103 LYS A CA 1
ATOM 775 C C . LYS A 1 103 ? 21.748 -32.463 28.543 1.00 39.47 103 LYS A C 1
ATOM 777 O O . LYS A 1 103 ? 21.171 -32.968 29.497 1.00 39.47 103 LYS A O 1
ATOM 782 N N . MET A 1 104 ? 21.997 -33.120 27.404 1.00 31.14 104 MET A N 1
ATOM 783 C CA . MET A 1 104 ? 22.063 -34.592 27.303 1.00 31.14 104 MET A CA 1
ATOM 784 C C . MET A 1 104 ? 22.944 -35.068 26.126 1.00 31.14 104 MET A C 1
ATOM 786 O O . MET A 1 104 ? 23.419 -34.273 25.321 1.00 31.14 104 MET A O 1
ATOM 790 N N . ASN A 1 105 ? 23.220 -36.376 26.148 1.00 34.62 105 ASN A N 1
ATOM 791 C CA . ASN A 1 105 ? 24.438 -37.092 25.764 1.00 34.62 105 ASN A CA 1
ATOM 792 C C . ASN A 1 105 ? 24.780 -37.255 24.272 1.00 34.62 105 ASN A C 1
ATOM 794 O O . ASN A 1 105 ? 23.943 -37.225 23.378 1.00 34.62 105 ASN A O 1
ATOM 798 N N . LYS A 1 106 ? 26.069 -37.563 24.075 1.00 35.72 106 LYS A N 1
ATOM 799 C CA . LYS A 1 106 ? 26.747 -37.985 22.847 1.00 35.72 106 LYS A CA 1
ATOM 800 C C . LYS A 1 106 ? 26.778 -39.519 22.755 1.00 35.72 106 LYS A C 1
ATOM 802 O O . LYS A 1 106 ? 27.277 -40.168 23.670 1.00 35.72 106 LYS A O 1
ATOM 807 N N . MET A 1 107 ? 26.340 -40.079 21.629 1.00 31.94 107 MET A N 1
ATOM 808 C CA . MET A 1 107 ? 26.664 -41.438 21.175 1.00 31.94 107 MET A CA 1
ATOM 809 C C . MET A 1 107 ? 26.833 -41.411 19.653 1.00 31.94 107 MET A C 1
ATOM 811 O O . MET A 1 107 ? 26.144 -40.660 18.967 1.00 31.94 107 MET A O 1
ATOM 815 N N . GLY A 1 108 ? 27.814 -42.158 19.146 1.00 31.14 108 GLY A N 1
ATOM 816 C CA . GLY A 1 108 ? 28.216 -42.151 17.741 1.00 31.14 108 GLY A CA 1
ATOM 817 C C . GLY A 1 108 ? 28.022 -43.490 17.036 1.00 31.14 108 GLY A C 1
ATOM 818 O O . GLY A 1 108 ? 27.760 -44.503 17.676 1.00 31.14 108 GLY A O 1
ATOM 819 N N . GLY A 1 109 ? 28.259 -43.458 15.719 1.00 33.00 109 GLY A N 1
ATOM 820 C CA . GLY A 1 109 ? 28.618 -44.611 14.888 1.00 33.00 109 GLY A CA 1
ATOM 821 C C . GLY A 1 109 ? 27.605 -44.978 13.798 1.00 33.00 109 GLY A C 1
ATOM 822 O O . GLY A 1 109 ? 26.481 -45.347 14.110 1.00 33.00 109 GLY A O 1
ATOM 823 N N . GLY A 1 110 ? 28.044 -44.957 12.529 1.00 33.91 110 GLY A N 1
ATOM 824 C CA . GLY A 1 110 ? 27.388 -45.679 11.426 1.00 33.91 110 GLY A CA 1
ATOM 825 C C . GLY A 1 110 ? 27.188 -44.880 10.136 1.00 33.91 110 GLY A C 1
ATOM 826 O O . GLY A 1 110 ? 26.070 -44.494 9.811 1.00 33.91 110 GLY A O 1
ATOM 827 N N . ALA A 1 111 ? 28.261 -44.639 9.379 1.00 45.88 111 ALA A N 1
ATOM 828 C CA . ALA A 1 111 ? 28.182 -44.053 8.042 1.00 45.88 111 ALA A CA 1
ATOM 829 C C . ALA A 1 111 ? 27.870 -45.121 6.979 1.00 45.88 111 ALA A C 1
ATOM 831 O O . ALA A 1 111 ? 28.387 -46.234 7.050 1.00 45.88 111 ALA A O 1
ATOM 832 N N . SER A 1 112 ? 27.101 -44.702 5.962 1.00 50.91 112 SER A N 1
ATOM 833 C CA . SER A 1 112 ? 26.801 -45.361 4.670 1.00 50.91 112 SER A CA 1
ATOM 834 C C . SER A 1 112 ? 25.421 -46.023 4.469 1.00 50.91 112 SER A C 1
ATOM 836 O O . SER A 1 112 ? 25.302 -47.071 3.856 1.00 50.91 112 SER A O 1
ATOM 838 N N . SER A 1 113 ? 24.342 -45.336 4.874 1.00 52.69 113 SER A N 1
ATOM 839 C CA . SER A 1 113 ? 23.037 -45.346 4.163 1.00 52.69 113 SER A CA 1
ATOM 840 C C . SER A 1 113 ? 22.179 -44.117 4.542 1.00 52.69 113 SER A C 1
ATOM 842 O O . SER A 1 113 ? 20.983 -44.226 4.796 1.00 52.69 113 SER A O 1
ATOM 844 N N . PHE A 1 114 ? 22.801 -42.936 4.652 1.00 54.88 114 PHE A N 1
ATOM 845 C CA . PHE A 1 114 ? 22.221 -41.779 5.357 1.00 54.88 114 PHE A CA 1
ATOM 846 C C . PHE A 1 114 ? 21.635 -40.679 4.456 1.00 54.88 114 PHE A C 1
ATOM 848 O O . PHE A 1 114 ? 20.706 -40.003 4.875 1.00 54.88 114 PHE A O 1
ATOM 855 N N . SER A 1 115 ? 22.101 -40.511 3.212 1.00 60.88 115 SER A N 1
ATOM 856 C CA . SER A 1 115 ? 21.706 -39.360 2.377 1.00 60.88 115 SER A CA 1
ATOM 857 C C . SER A 1 115 ? 20.234 -39.378 1.948 1.00 60.88 115 SER A C 1
ATOM 859 O O . SER A 1 115 ? 19.549 -38.370 2.072 1.00 60.88 115 SER A O 1
ATOM 861 N N . LYS A 1 116 ? 19.710 -40.536 1.515 1.00 65.00 116 LYS A N 1
ATOM 862 C CA . LYS A 1 116 ? 18.283 -40.675 1.158 1.00 65.00 116 LYS A CA 1
ATOM 863 C C . LYS 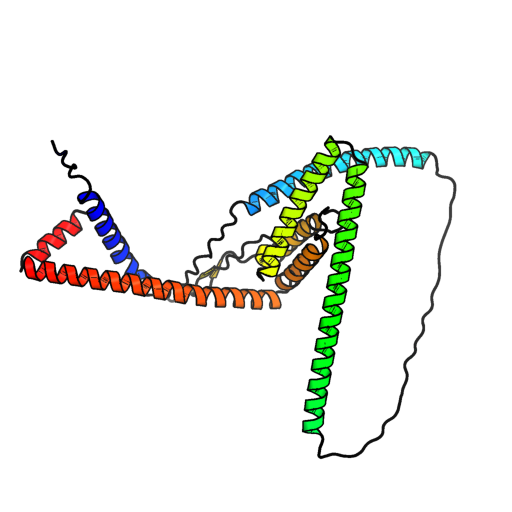A 1 116 ? 17.364 -40.488 2.368 1.00 65.00 116 LYS A C 1
ATOM 865 O O . LYS A 1 116 ? 16.330 -39.842 2.255 1.00 65.00 116 LYS A O 1
ATOM 870 N N . LEU A 1 117 ? 17.763 -41.024 3.524 1.00 66.69 117 LEU A N 1
ATOM 871 C CA . LEU A 1 117 ? 17.032 -40.850 4.779 1.00 66.69 117 LEU A CA 1
ATOM 872 C C . LEU A 1 117 ? 17.045 -39.391 5.244 1.00 66.69 117 LEU A C 1
ATOM 874 O O . LEU A 1 117 ? 16.025 -38.916 5.723 1.00 66.69 117 LEU A O 1
ATOM 878 N N . GLU A 1 118 ? 18.157 -38.675 5.070 1.00 73.06 118 GLU A N 1
ATOM 879 C CA . GLU A 1 118 ? 18.276 -37.259 5.425 1.00 73.06 118 GLU A CA 1
ATOM 880 C C . GLU A 1 118 ? 17.424 -36.360 4.519 1.00 73.06 118 GLU A C 1
ATOM 882 O O . GLU A 1 118 ? 16.737 -35.467 5.013 1.00 73.06 118 GLU A O 1
ATOM 887 N N . ASP A 1 119 ? 17.396 -36.625 3.211 1.00 76.38 119 ASP A N 1
ATOM 888 C CA . ASP A 1 119 ? 16.522 -35.910 2.277 1.00 76.38 119 ASP A CA 1
ATOM 889 C C . ASP A 1 119 ? 15.039 -36.175 2.570 1.00 76.38 119 ASP A C 1
ATOM 891 O O . ASP A 1 119 ? 14.216 -35.260 2.505 1.00 76.38 119 ASP A O 1
ATOM 895 N N . ASP A 1 120 ? 14.681 -37.407 2.930 1.00 79.25 120 ASP A N 1
ATOM 896 C CA . ASP A 1 120 ? 13.309 -37.756 3.297 1.00 79.25 120 ASP A CA 1
ATOM 897 C C . ASP A 1 120 ? 12.913 -37.199 4.674 1.00 79.25 120 ASP A C 1
ATOM 899 O O . ASP A 1 120 ? 11.757 -36.808 4.862 1.00 79.25 120 ASP A O 1
ATOM 903 N N . LEU A 1 121 ? 13.857 -37.079 5.616 1.00 79.31 121 LEU A N 1
ATOM 904 C CA . LEU A 1 121 ? 13.650 -36.379 6.886 1.00 79.31 121 LEU A CA 1
ATOM 905 C C . LEU A 1 121 ? 13.420 -34.884 6.640 1.00 79.31 121 LEU A C 1
ATOM 907 O O . LEU A 1 121 ? 12.417 -34.351 7.102 1.00 79.31 121 LEU A O 1
ATOM 911 N N . LYS A 1 122 ? 14.264 -34.241 5.820 1.00 83.19 122 LYS A N 1
ATOM 912 C CA . LYS A 1 122 ? 14.117 -32.831 5.418 1.00 83.19 122 LYS A CA 1
ATOM 913 C C . LYS A 1 122 ? 12.785 -32.570 4.722 1.00 83.19 122 LYS A C 1
ATOM 915 O O . LYS A 1 122 ? 12.146 -31.556 4.988 1.00 83.19 122 LYS A O 1
ATOM 920 N N . LYS A 1 123 ? 12.325 -33.482 3.857 1.00 85.25 123 LYS A N 1
ATOM 921 C CA . LYS A 1 123 ? 10.994 -33.385 3.233 1.00 85.25 123 LYS A CA 1
ATOM 922 C C . LYS A 1 123 ? 9.879 -33.485 4.269 1.00 85.25 123 LYS A C 1
ATOM 924 O O . LYS A 1 123 ? 8.977 -32.656 4.242 1.00 85.25 123 LYS A O 1
ATOM 929 N N . LYS A 1 124 ? 9.943 -34.449 5.193 1.00 88.56 124 LYS A N 1
ATOM 930 C CA . LYS A 1 124 ? 8.949 -34.601 6.271 1.00 88.56 124 LYS A CA 1
ATOM 931 C C . LYS A 1 124 ? 8.939 -33.406 7.219 1.00 88.56 124 LYS A C 1
ATOM 933 O O . LYS A 1 124 ? 7.870 -32.947 7.606 1.00 88.56 124 LYS A O 1
ATOM 938 N N . GLU A 1 125 ? 10.105 -32.875 7.568 1.00 88.00 125 GLU A N 1
ATOM 939 C CA . GLU A 1 125 ? 10.247 -31.655 8.362 1.00 88.00 125 GLU A CA 1
ATOM 940 C C . GLU A 1 125 ? 9.676 -30.446 7.624 1.00 88.00 125 GLU A C 1
ATOM 942 O O . GLU A 1 125 ? 8.912 -29.691 8.216 1.00 88.00 125 GLU A O 1
ATOM 947 N N . ALA A 1 126 ? 9.958 -30.300 6.327 1.00 86.56 126 ALA A N 1
ATOM 948 C CA . ALA A 1 126 ? 9.382 -29.246 5.502 1.00 86.56 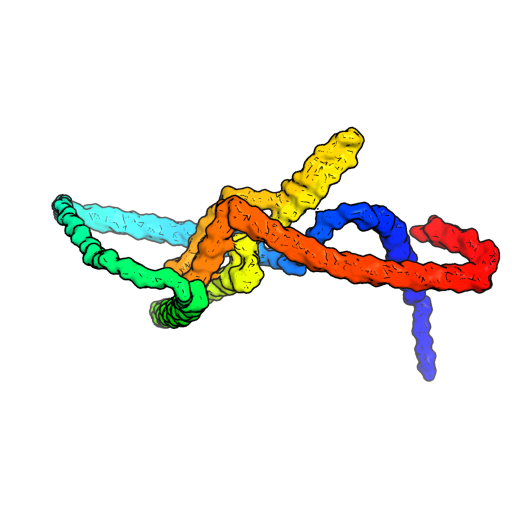126 ALA A CA 1
ATOM 949 C C . ALA A 1 126 ? 7.857 -29.383 5.364 1.00 86.56 126 ALA A C 1
ATOM 951 O O . ALA A 1 126 ? 7.152 -28.380 5.411 1.00 86.56 126 ALA A O 1
ATOM 952 N N . GLU A 1 127 ? 7.318 -30.595 5.217 1.00 89.00 127 GLU A N 1
ATOM 953 C CA . GLU A 1 127 ? 5.869 -30.829 5.204 1.00 89.00 127 GLU A CA 1
ATOM 954 C C . GLU A 1 127 ? 5.221 -30.533 6.554 1.00 89.00 127 GLU A C 1
ATOM 956 O O . GLU A 1 127 ? 4.171 -29.895 6.601 1.00 89.00 127 GLU A O 1
ATOM 961 N N . ASN A 1 128 ? 5.847 -30.945 7.654 1.00 91.31 128 ASN A N 1
ATOM 962 C CA . ASN A 1 128 ? 5.370 -30.636 8.997 1.00 91.31 128 ASN A CA 1
ATOM 963 C C . ASN A 1 128 ? 5.441 -29.132 9.274 1.00 91.31 128 ASN A C 1
ATOM 965 O O . ASN A 1 128 ? 4.502 -28.582 9.838 1.00 91.31 128 ASN A O 1
ATOM 969 N N . ALA A 1 129 ? 6.506 -28.456 8.839 1.00 88.31 129 ALA A N 1
ATOM 970 C CA . ALA A 1 129 ? 6.633 -27.006 8.925 1.00 88.31 129 ALA A CA 1
ATOM 971 C C . ALA A 1 129 ? 5.550 -26.302 8.099 1.00 88.31 129 ALA A C 1
ATOM 973 O O . ALA A 1 129 ? 4.928 -25.372 8.595 1.00 88.31 129 ALA A O 1
ATOM 974 N N . LYS A 1 130 ? 5.254 -26.783 6.884 1.00 90.38 130 LYS A N 1
ATOM 975 C CA . LYS A 1 130 ? 4.152 -26.264 6.057 1.00 90.38 130 LYS A CA 1
ATOM 976 C C . LYS A 1 130 ? 2.789 -26.460 6.716 1.00 90.38 130 LYS A C 1
ATOM 978 O O . LYS A 1 130 ? 1.990 -25.536 6.715 1.00 90.38 130 LYS A O 1
ATOM 983 N N . LYS A 1 131 ? 2.523 -27.641 7.283 1.00 92.38 131 LYS A N 1
ATOM 984 C CA . LYS A 1 131 ? 1.270 -27.921 8.003 1.00 92.38 131 LYS A CA 1
ATOM 985 C C . LYS A 1 131 ? 1.122 -27.035 9.237 1.00 92.38 131 LYS A C 1
ATOM 987 O O . LYS A 1 131 ? 0.043 -26.505 9.451 1.00 92.38 131 LYS A O 1
ATOM 992 N N . LYS A 1 132 ? 2.199 -26.847 10.007 1.00 91.94 132 LYS A N 1
ATOM 993 C CA . LYS A 1 132 ? 2.220 -25.930 11.156 1.00 91.94 132 LYS A CA 1
ATOM 994 C C . LYS A 1 132 ? 1.973 -24.488 10.727 1.00 91.94 132 LYS A C 1
ATOM 996 O O . LYS A 1 132 ? 1.076 -23.867 11.269 1.00 91.94 132 LYS A O 1
ATOM 1001 N N . ALA A 1 133 ? 2.678 -24.006 9.704 1.00 88.62 133 ALA A N 1
ATOM 1002 C CA . ALA A 1 133 ? 2.475 -22.664 9.167 1.00 88.62 133 ALA A CA 1
ATOM 1003 C C . ALA A 1 133 ? 1.033 -22.450 8.672 1.00 88.62 133 ALA A C 1
ATOM 1005 O O . ALA A 1 133 ? 0.447 -21.413 8.949 1.00 88.62 133 ALA A O 1
ATOM 1006 N N . ALA A 1 134 ? 0.438 -23.444 8.002 1.00 92.06 134 ALA A N 1
ATOM 1007 C CA . ALA A 1 134 ? -0.959 -23.382 7.571 1.00 92.06 134 ALA A CA 1
ATOM 1008 C C . ALA A 1 134 ? -1.939 -23.351 8.758 1.00 92.06 134 ALA A C 1
ATOM 1010 O O . ALA A 1 134 ? -2.882 -22.570 8.751 1.00 92.06 134 ALA A O 1
ATOM 1011 N N . GLN A 1 135 ? -1.703 -24.159 9.798 1.00 92.94 135 GLN A N 1
ATOM 1012 C CA . GLN A 1 135 ? -2.511 -24.134 11.023 1.00 92.94 135 GLN A CA 1
ATOM 1013 C C . GLN A 1 135 ? -2.384 -22.801 11.769 1.00 92.94 135 GLN A C 1
ATOM 1015 O O . GLN A 1 135 ? -3.377 -22.269 12.253 1.00 92.94 135 GLN A O 1
ATOM 1020 N N . GLU A 1 136 ? -1.174 -22.253 11.854 1.00 90.31 136 GLU A N 1
ATOM 1021 C CA . GLU A 1 136 ? -0.908 -20.944 12.455 1.00 90.31 136 GLU A CA 1
ATOM 1022 C C . GLU A 1 136 ? -1.608 -19.820 11.674 1.00 90.31 136 GLU A C 1
ATOM 1024 O O . GLU A 1 136 ? -2.214 -18.943 12.285 1.00 90.31 136 GLU A O 1
ATOM 1029 N N . GLU A 1 137 ? -1.597 -19.876 10.339 1.00 87.38 137 GLU A N 1
ATOM 1030 C CA . GLU A 1 137 ? -2.323 -18.940 9.474 1.00 87.38 137 GLU A CA 1
ATOM 1031 C C . GLU A 1 137 ? -3.844 -19.040 9.675 1.00 87.38 137 GLU A C 1
ATOM 1033 O O . GLU A 1 137 ? -4.509 -18.018 9.836 1.00 87.38 137 GLU A O 1
ATOM 1038 N N . GLU A 1 138 ? -4.403 -20.252 9.746 1.00 91.31 138 GLU A N 1
ATOM 1039 C CA . GLU A 1 138 ? -5.828 -20.465 10.036 1.00 91.31 138 GLU A CA 1
ATOM 1040 C C . GLU A 1 138 ? -6.231 -19.911 11.410 1.00 91.31 138 GLU A C 1
ATOM 1042 O O . GLU A 1 138 ? -7.274 -19.265 11.534 1.00 91.31 138 GLU A O 1
ATOM 1047 N N . ILE A 1 139 ? -5.410 -20.133 12.441 1.00 94.00 139 ILE A N 1
ATOM 1048 C CA . ILE A 1 139 ? -5.646 -19.593 13.787 1.00 94.00 139 ILE A CA 1
ATOM 1049 C C . ILE A 1 139 ? -5.607 -18.064 13.753 1.00 94.00 139 ILE A C 1
ATOM 1051 O O . ILE A 1 139 ? -6.530 -17.425 14.257 1.00 94.00 139 ILE A O 1
ATOM 1055 N N . ALA A 1 140 ? -4.599 -17.475 13.106 1.00 89.31 140 ALA A N 1
ATOM 1056 C CA . ALA A 1 140 ? -4.473 -16.026 12.980 1.00 89.31 140 ALA A CA 1
ATOM 1057 C C . ALA A 1 140 ? -5.671 -15.404 12.241 1.00 89.31 140 ALA A C 1
ATOM 1059 O O . ALA A 1 140 ? -6.187 -14.366 12.657 1.00 89.31 140 ALA A O 1
ATOM 1060 N N . LEU A 1 141 ? -6.166 -16.057 11.183 1.00 89.44 141 LEU A N 1
ATOM 1061 C CA . LEU A 1 141 ? -7.371 -15.631 10.468 1.00 89.44 141 LEU A CA 1
ATOM 1062 C C . LEU A 1 141 ? -8.611 -15.676 11.371 1.00 89.44 141 LEU A C 1
ATOM 1064 O O . LEU A 1 141 ? -9.369 -14.708 11.413 1.00 89.44 141 LEU A O 1
ATOM 1068 N N . GLN A 1 142 ? -8.799 -16.756 12.135 1.00 92.81 142 GLN A N 1
ATOM 1069 C CA . GLN A 1 142 ? -9.917 -16.870 13.079 1.00 92.81 142 GLN A CA 1
ATOM 1070 C C . GLN A 1 142 ? -9.846 -15.814 14.187 1.00 92.81 142 GLN A C 1
ATOM 1072 O O . GLN A 1 142 ? -10.871 -15.259 14.586 1.00 92.81 142 GLN A O 1
ATOM 1077 N N . GLU A 1 143 ? -8.653 -15.530 14.703 1.00 90.88 143 GLU A N 1
ATOM 1078 C CA . GLU A 1 143 ? -8.437 -14.479 15.695 1.00 90.88 143 GLU A CA 1
ATOM 1079 C C . GLU A 1 143 ? -8.755 -13.096 15.119 1.00 90.88 143 GLU A C 1
ATOM 1081 O O . GLU A 1 143 ? -9.511 -12.341 15.736 1.00 90.88 143 GLU A O 1
ATOM 1086 N N . ALA A 1 144 ? -8.287 -12.796 13.905 1.00 88.62 144 ALA A N 1
ATOM 1087 C CA . ALA A 1 144 ? -8.597 -11.551 13.208 1.00 88.62 144 ALA A CA 1
ATOM 1088 C C . ALA A 1 144 ? -10.107 -11.388 12.951 1.00 88.62 144 ALA A C 1
ATOM 1090 O O . ALA A 1 144 ? -10.664 -10.311 13.180 1.00 88.62 144 ALA A O 1
ATOM 1091 N N . GLU A 1 145 ? -10.802 -12.454 12.540 1.00 90.38 145 GLU A N 1
ATOM 1092 C CA . GLU A 1 145 ? -12.260 -12.444 12.375 1.00 90.38 145 GLU A CA 1
ATOM 1093 C C . GLU A 1 145 ? -12.988 -12.198 13.700 1.00 90.38 145 GLU A C 1
ATOM 1095 O O . GLU A 1 145 ? -13.920 -11.392 13.752 1.00 90.38 145 GLU A O 1
ATOM 1100 N N . ARG A 1 146 ? -12.546 -12.827 14.795 1.00 93.69 146 ARG A N 1
ATOM 1101 C CA . ARG A 1 146 ? -13.112 -12.593 16.133 1.00 93.69 146 ARG A CA 1
ATOM 1102 C C . ARG A 1 146 ? -12.925 -11.147 16.580 1.00 93.69 146 ARG A C 1
ATOM 1104 O O . ARG A 1 146 ? -13.876 -10.546 17.081 1.00 93.69 146 ARG A O 1
ATOM 1111 N N . ILE A 1 147 ? -11.733 -10.580 16.390 1.00 90.62 147 ILE A N 1
ATOM 1112 C CA . ILE A 1 147 ? -11.444 -9.179 16.725 1.00 90.62 147 ILE A CA 1
ATOM 1113 C C . ILE A 1 147 ? -12.340 -8.247 15.905 1.00 90.62 147 ILE A C 1
ATOM 1115 O O . ILE A 1 147 ? -12.955 -7.332 16.459 1.00 90.62 147 ILE A O 1
ATOM 1119 N N . ARG A 1 148 ? -12.477 -8.517 14.604 1.00 92.06 148 ARG A N 1
ATOM 1120 C CA . ARG A 1 148 ? -13.350 -7.759 13.709 1.00 92.06 148 ARG A CA 1
ATOM 1121 C C . ARG A 1 148 ? -14.807 -7.783 14.170 1.00 92.06 148 ARG A C 1
ATOM 1123 O O . ARG A 1 148 ? -15.413 -6.720 14.295 1.00 92.06 148 ARG A O 1
ATOM 1130 N N . LEU A 1 149 ? -15.357 -8.968 14.442 1.00 94.19 149 LEU A N 1
ATOM 1131 C CA . LEU A 1 149 ? -16.740 -9.125 14.903 1.00 94.19 149 LEU A CA 1
ATOM 1132 C C . LEU A 1 149 ? -16.973 -8.402 16.231 1.00 94.19 149 LEU A C 1
ATOM 1134 O O . LEU A 1 149 ? -17.994 -7.738 16.401 1.00 94.19 149 LEU A O 1
ATOM 1138 N N . LYS A 1 150 ? -16.007 -8.482 17.152 1.00 94.12 150 LYS A N 1
ATOM 1139 C CA . LYS A 1 150 ? -16.067 -7.766 18.426 1.00 94.12 150 LYS A CA 1
ATOM 1140 C C . LYS A 1 150 ? -16.139 -6.251 18.213 1.00 94.12 150 LYS A C 1
ATOM 1142 O O . LYS A 1 150 ? -17.027 -5.615 18.767 1.00 94.12 150 LYS A O 1
ATOM 1147 N N . ARG A 1 151 ? -15.281 -5.682 17.358 1.00 92.56 151 ARG A N 1
ATOM 1148 C CA . ARG A 1 151 ? -15.305 -4.241 17.042 1.00 92.56 151 ARG A CA 1
ATOM 1149 C C . ARG A 1 151 ? -16.600 -3.800 16.368 1.00 92.56 151 ARG A C 1
ATOM 1151 O O . ARG A 1 151 ? -17.114 -2.726 16.667 1.00 92.56 151 ARG A O 1
ATOM 1158 N N . GLU A 1 152 ? -17.127 -4.611 15.453 1.00 92.44 152 GLU A N 1
ATOM 1159 C CA . GLU A 1 152 ? -18.407 -4.329 14.802 1.00 92.44 152 GLU A CA 1
ATOM 1160 C C . GLU A 1 152 ? -19.552 -4.316 15.832 1.00 92.44 152 GLU A C 1
ATOM 1162 O O . GLU A 1 152 ? -20.339 -3.368 15.839 1.00 92.44 152 GLU A O 1
ATOM 1167 N N . ALA A 1 153 ? -19.581 -5.282 16.756 1.00 94.81 153 ALA A N 1
ATOM 1168 C CA . ALA A 1 153 ? -20.563 -5.344 17.839 1.00 94.81 153 ALA A CA 1
ATOM 1169 C C . ALA A 1 153 ? -20.429 -4.184 18.844 1.00 94.81 153 ALA A C 1
ATOM 1171 O O . ALA A 1 153 ? -21.439 -3.601 19.244 1.00 94.81 153 ALA A O 1
ATOM 1172 N N . ASP A 1 154 ? -19.202 -3.815 19.224 1.00 92.75 154 ASP A N 1
ATOM 1173 C CA . ASP A 1 154 ? -18.930 -2.686 20.121 1.00 92.75 154 ASP A CA 1
ATOM 1174 C C . ASP A 1 154 ? -19.422 -1.368 19.498 1.00 92.75 154 ASP A C 1
ATOM 1176 O O . ASP A 1 154 ? -20.121 -0.588 20.150 1.00 92.75 154 ASP A O 1
ATOM 1180 N N . PHE A 1 155 ? -19.158 -1.162 18.203 1.00 93.50 155 PHE A N 1
ATOM 1181 C CA . PHE A 1 155 ? -19.652 -0.001 17.463 1.00 93.50 155 PHE A CA 1
ATOM 1182 C C . PHE A 1 155 ? -21.185 0.018 17.369 1.00 93.50 155 PHE A C 1
ATOM 1184 O O . PHE A 1 155 ? -21.811 1.063 17.537 1.00 93.50 155 PHE A O 1
ATOM 1191 N N . GLU A 1 156 ? -21.826 -1.126 17.130 1.00 93.19 156 GLU A N 1
ATOM 1192 C CA . GLU A 1 156 ? -23.291 -1.220 17.132 1.00 93.19 156 GLU A CA 1
ATOM 1193 C C . GLU A 1 156 ? -23.899 -0.913 18.505 1.00 93.19 156 GLU A C 1
ATOM 1195 O O . GLU A 1 156 ? -24.939 -0.251 18.591 1.00 93.19 156 GLU A O 1
ATOM 1200 N N . ALA A 1 157 ? -23.261 -1.369 19.584 1.00 95.38 157 ALA A N 1
ATOM 1201 C CA . ALA A 1 157 ? -23.670 -1.052 20.945 1.00 95.38 157 ALA A CA 1
ATOM 1202 C C . ALA A 1 157 ? -23.509 0.446 21.252 1.00 95.38 157 ALA A C 1
ATOM 1204 O O . ALA A 1 157 ? -24.349 1.015 21.951 1.00 95.38 157 ALA A O 1
ATOM 1205 N N . GLU A 1 158 ? -22.475 1.091 20.711 1.00 93.06 158 GLU A N 1
ATOM 1206 C CA . GLU A 1 158 ? -22.256 2.535 20.816 1.00 93.06 158 GLU A CA 1
ATOM 1207 C C . GLU A 1 158 ? -23.329 3.329 20.053 1.00 93.06 158 GLU A C 1
ATOM 1209 O O . GLU A 1 158 ? -23.939 4.239 20.615 1.00 93.06 158 GLU A O 1
ATOM 1214 N N . LEU A 1 159 ? -23.666 2.922 18.822 1.00 93.81 159 LEU A N 1
ATOM 1215 C CA . LEU A 1 159 ? -24.719 3.564 18.022 1.00 93.81 159 LEU A CA 1
ATOM 1216 C C . LEU A 1 159 ? -26.097 3.531 18.696 1.00 93.81 159 LEU A C 1
ATOM 1218 O O . LEU A 1 159 ? -26.912 4.416 18.442 1.00 93.81 159 LEU A O 1
ATOM 1222 N N . LYS A 1 160 ? -26.377 2.519 19.526 1.00 94.44 160 LYS A N 1
ATOM 1223 C CA . LYS A 1 160 ? -27.634 2.419 20.292 1.00 94.44 160 LYS A CA 1
ATOM 1224 C C . LYS A 1 160 ? -27.705 3.403 21.460 1.00 94.44 160 LYS A C 1
ATOM 1226 O O . LYS A 1 160 ? -28.803 3.692 21.923 1.00 94.44 160 LYS A O 1
ATOM 1231 N N . LYS A 1 161 ? -26.558 3.881 21.950 1.00 94.31 161 LYS A N 1
ATOM 1232 C CA . LYS A 1 161 ? -26.459 4.823 23.078 1.00 94.31 161 LYS A CA 1
ATOM 1233 C C . LYS A 1 161 ? -26.445 6.288 22.629 1.00 94.31 161 LYS A C 1
ATOM 1235 O O . LYS A 1 161 ? -26.618 7.166 23.465 1.00 94.31 161 LYS A O 1
ATOM 1240 N N . MET A 1 162 ? -26.202 6.540 21.344 1.00 89.94 162 MET A N 1
ATOM 1241 C CA . MET A 1 162 ? -26.047 7.879 20.771 1.00 89.94 162 MET A CA 1
ATOM 1242 C C . MET A 1 162 ? -27.373 8.487 20.306 1.00 89.94 162 MET A C 1
ATOM 1244 O O . MET A 1 162 ? -28.288 7.771 19.899 1.00 89.94 162 MET A O 1
ATOM 1248 N N . ASP A 1 163 ? -27.422 9.821 20.298 1.00 95.56 163 ASP A N 1
ATOM 1249 C CA . ASP A 1 163 ? -28.500 10.590 19.669 1.00 95.56 163 ASP A CA 1
ATOM 1250 C C . ASP A 1 163 ? -28.506 10.424 18.132 1.00 95.56 163 ASP A C 1
ATOM 1252 O O . ASP A 1 163 ? -27.500 10.051 17.518 1.00 95.56 163 ASP A O 1
ATOM 1256 N N . ASP A 1 164 ? -29.632 10.719 17.483 1.00 93.62 164 ASP A N 1
ATOM 1257 C CA . ASP A 1 164 ? -29.822 10.533 16.042 1.00 93.62 164 ASP A CA 1
ATOM 1258 C C . ASP A 1 164 ? -28.822 11.320 15.181 1.00 93.62 164 ASP A C 1
ATOM 1260 O O . ASP A 1 164 ? -28.366 10.814 14.144 1.00 93.62 164 ASP A O 1
ATOM 1264 N N . GLU A 1 165 ? -28.445 12.535 15.586 1.00 91.81 165 GLU A N 1
ATOM 1265 C CA . GLU A 1 165 ? -27.439 13.322 14.866 1.00 91.81 165 GLU A CA 1
ATOM 1266 C C . GLU A 1 165 ? -26.030 12.752 15.050 1.00 91.81 165 GLU A C 1
ATOM 1268 O O . GLU A 1 165 ? -25.280 12.594 14.077 1.00 91.81 165 GLU A O 1
ATOM 1273 N N . GLN A 1 166 ? -25.686 12.380 16.284 1.00 91.44 166 GLN A N 1
ATOM 1274 C CA . GLN A 1 166 ? -24.405 11.758 16.626 1.00 91.44 166 GLN A CA 1
ATOM 1275 C C . GLN A 1 166 ? -24.227 10.428 15.887 1.00 91.44 166 GLN A C 1
ATOM 1277 O O . GLN A 1 166 ? -23.169 10.168 15.308 1.00 91.44 166 GLN A O 1
ATOM 1282 N N . ARG A 1 167 ? -25.294 9.629 15.797 1.00 93.62 167 ARG A N 1
ATOM 1283 C CA . ARG A 1 167 ? -25.334 8.367 15.057 1.00 93.62 167 ARG A CA 1
ATOM 1284 C C . ARG A 1 167 ? -25.042 8.567 13.570 1.00 93.62 167 ARG A C 1
ATOM 1286 O O . ARG A 1 167 ? -24.247 7.823 12.994 1.00 93.62 167 ARG A O 1
ATOM 1293 N N . LYS A 1 168 ? -25.624 9.598 12.944 1.00 93.56 168 LYS A N 1
ATOM 1294 C CA . LYS A 1 168 ? -25.341 9.944 11.538 1.00 93.56 168 LYS A CA 1
ATOM 1295 C C . LYS A 1 168 ? -23.882 10.355 11.340 1.00 93.56 168 LYS A C 1
ATOM 1297 O O . LYS A 1 168 ? -23.266 9.910 10.371 1.00 93.56 168 LYS A O 1
ATOM 1302 N N . LYS A 1 169 ? -23.313 11.165 12.242 1.00 93.06 169 LYS A N 1
ATOM 1303 C CA . LYS A 1 169 ? -21.889 11.550 12.196 1.00 93.06 169 LYS A CA 1
ATOM 1304 C C . LYS A 1 169 ? -20.977 10.325 12.335 1.00 93.06 169 LYS A C 1
ATOM 1306 O O . LYS A 1 169 ? -20.114 10.114 11.487 1.00 93.06 169 LYS A O 1
ATOM 1311 N N . ALA A 1 170 ? -21.238 9.461 13.315 1.00 92.56 170 ALA A N 1
ATOM 1312 C CA . ALA A 1 170 ? -20.498 8.221 13.547 1.00 92.56 170 ALA A CA 1
ATOM 1313 C C . ALA A 1 170 ? -20.525 7.271 12.336 1.00 92.56 170 ALA A C 1
ATOM 1315 O O . ALA A 1 170 ? -19.494 6.722 11.944 1.00 92.56 170 ALA A O 1
ATOM 1316 N N . GLN A 1 171 ? -21.691 7.098 11.706 1.00 93.38 171 GLN A N 1
ATOM 1317 C CA . GLN A 1 171 ? -21.834 6.278 10.499 1.00 93.38 171 GLN A CA 1
ATOM 1318 C C . GLN A 1 171 ? -21.103 6.879 9.294 1.00 93.38 171 GLN A C 1
ATOM 1320 O O . GLN A 1 171 ? -20.471 6.140 8.537 1.00 93.38 171 GLN A O 1
ATOM 1325 N N . ARG A 1 172 ? -21.149 8.207 9.120 1.00 93.19 172 ARG A N 1
ATOM 1326 C CA . ARG A 1 172 ? -20.372 8.902 8.082 1.00 93.19 172 ARG A CA 1
ATOM 1327 C C . ARG A 1 172 ? -18.876 8.705 8.298 1.00 93.19 172 ARG A C 1
ATOM 1329 O O . ARG A 1 172 ? -18.192 8.345 7.344 1.00 93.19 172 ARG A O 1
ATOM 1336 N N . GLN A 1 173 ? -18.397 8.845 9.535 1.00 92.06 173 GLN A N 1
ATOM 1337 C CA . GLN A 1 173 ? -16.995 8.601 9.872 1.00 92.06 173 GLN A CA 1
ATOM 1338 C C . GLN A 1 173 ? -16.585 7.162 9.554 1.00 92.06 173 GLN A C 1
ATOM 1340 O O . GLN A 1 173 ? -15.638 6.956 8.801 1.00 92.06 173 GLN A O 1
ATOM 1345 N N . LYS A 1 174 ? -17.364 6.168 10.000 1.00 93.19 174 LYS A N 1
ATOM 1346 C CA . LYS A 1 174 ? -17.115 4.757 9.666 1.00 93.19 174 LYS A CA 1
ATOM 1347 C C . LYS A 1 174 ? -17.084 4.520 8.153 1.00 93.19 174 LYS A C 1
ATOM 1349 O O . LYS A 1 174 ? -16.252 3.766 7.663 1.00 93.19 174 LYS A O 1
ATOM 1354 N N . ALA A 1 175 ? -17.954 5.176 7.385 1.00 92.88 175 ALA A N 1
ATOM 1355 C CA . ALA A 1 175 ? -17.944 5.063 5.929 1.00 92.88 175 ALA A CA 1
ATOM 1356 C C . ALA A 1 175 ? -16.687 5.682 5.287 1.00 92.88 175 ALA A C 1
ATOM 1358 O O . ALA A 1 175 ? -16.205 5.146 4.283 1.00 92.88 175 ALA A O 1
ATOM 1359 N N . ARG A 1 176 ? -16.155 6.786 5.838 1.00 91.19 176 ARG A N 1
ATOM 1360 C CA . ARG A 1 176 ? -14.877 7.395 5.416 1.00 91.19 176 ARG A CA 1
ATOM 1361 C C . ARG A 1 176 ? -13.714 6.452 5.712 1.00 91.19 176 ARG A C 1
ATOM 1363 O O . ARG A 1 176 ? -12.989 6.069 4.794 1.00 91.19 176 ARG A O 1
ATOM 1370 N N . ASP A 1 177 ? -13.626 5.996 6.952 1.00 92.44 177 ASP A N 1
ATOM 1371 C CA . ASP A 1 177 ? -12.618 5.056 7.433 1.00 92.44 177 ASP A CA 1
ATOM 1372 C C . ASP A 1 177 ? -12.597 3.767 6.593 1.00 92.44 177 ASP A C 1
ATOM 1374 O O . ASP A 1 177 ? -11.550 3.352 6.087 1.00 92.44 177 ASP A O 1
ATOM 1378 N N . ALA A 1 178 ? -13.776 3.202 6.317 1.00 93.31 178 ALA A N 1
ATOM 1379 C CA . ALA A 1 178 ? -13.941 2.020 5.479 1.00 93.31 178 ALA A CA 1
ATOM 1380 C C . ALA A 1 178 ? -13.466 2.231 4.032 1.00 93.31 178 ALA A C 1
ATOM 1382 O O . ALA A 1 178 ? -13.084 1.273 3.357 1.00 93.31 178 ALA A O 1
ATOM 1383 N N . LYS A 1 179 ? -13.517 3.455 3.483 1.00 94.06 179 LYS A N 1
ATOM 1384 C CA . LYS A 1 179 ? -12.957 3.742 2.146 1.00 94.06 179 LYS A CA 1
ATOM 1385 C C . LYS A 1 179 ? -11.432 3.689 2.175 1.00 94.06 179 LYS A C 1
ATOM 1387 O O . LYS A 1 179 ? -10.847 3.060 1.293 1.00 94.06 179 LYS A O 1
ATOM 1392 N N . VAL A 1 180 ? -10.811 4.296 3.187 1.00 91.50 180 VAL A N 1
ATOM 1393 C CA . VAL A 1 180 ? -9.349 4.294 3.360 1.00 91.50 180 VAL A CA 1
ATOM 1394 C C . VAL A 1 180 ? -8.843 2.862 3.540 1.00 91.50 180 VAL A C 1
ATOM 1396 O O . VAL A 1 180 ? -7.977 2.417 2.787 1.00 91.50 180 VAL A O 1
ATOM 1399 N N . VAL A 1 181 ? -9.457 2.104 4.452 1.00 94.25 181 VAL A N 1
ATOM 1400 C CA . VAL A 1 181 ? -9.137 0.691 4.719 1.00 94.25 181 VAL A CA 1
ATOM 1401 C C . VAL A 1 181 ? -9.285 -0.157 3.453 1.00 94.25 181 VAL A C 1
ATOM 1403 O O . VAL A 1 181 ? -8.362 -0.880 3.076 1.00 94.25 181 VAL A O 1
ATOM 1406 N N . ARG A 1 182 ? -10.396 -0.013 2.715 1.00 94.44 182 ARG A N 1
ATOM 1407 C CA . ARG A 1 182 ? -10.589 -0.724 1.439 1.00 94.44 182 ARG A CA 1
ATOM 1408 C C . ARG A 1 182 ? -9.520 -0.383 0.401 1.00 94.44 182 ARG A C 1
ATOM 1410 O O . ARG A 1 182 ? -9.078 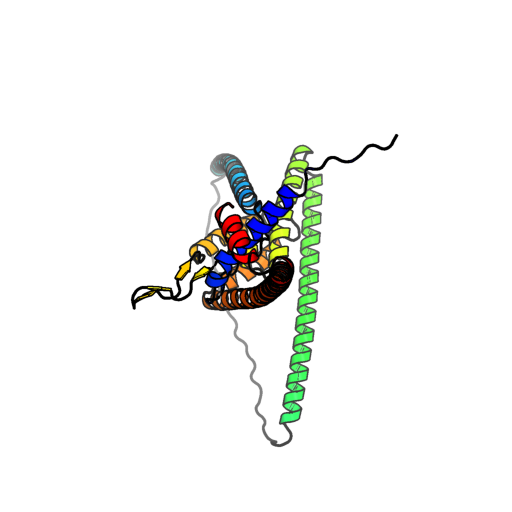-1.287 -0.306 1.00 94.44 182 ARG A O 1
ATOM 1417 N N . ARG A 1 183 ? -9.108 0.885 0.288 1.00 93.19 183 ARG A N 1
ATOM 1418 C CA . ARG A 1 183 ? -8.053 1.317 -0.647 1.00 93.19 183 ARG A CA 1
ATOM 1419 C C . ARG A 1 183 ? -6.718 0.658 -0.299 1.00 93.19 183 ARG A C 1
ATOM 1421 O O . ARG A 1 183 ? -6.096 0.065 -1.181 1.00 93.19 183 ARG A O 1
ATOM 1428 N N . VAL A 1 184 ? -6.327 0.709 0.974 1.00 94.69 184 VAL A N 1
ATOM 1429 C CA . VAL A 1 184 ? -5.084 0.112 1.488 1.00 94.69 184 VAL A CA 1
ATOM 1430 C C . VAL A 1 184 ? -5.050 -1.391 1.217 1.00 94.69 184 VAL A C 1
ATOM 1432 O O . VAL A 1 184 ? -4.115 -1.880 0.583 1.00 94.69 184 VAL A O 1
ATOM 1435 N N . LEU A 1 185 ? -6.107 -2.112 1.595 1.00 94.62 185 LEU A N 1
ATOM 1436 C CA . LEU A 1 185 ? -6.187 -3.563 1.411 1.00 94.62 185 LEU A CA 1
ATOM 1437 C C . LEU A 1 185 ? -6.218 -3.957 -0.069 1.00 94.62 185 LEU A C 1
ATOM 1439 O O . LEU A 1 185 ? -5.531 -4.890 -0.481 1.00 94.62 185 LEU A O 1
ATOM 1443 N N . LYS A 1 186 ? -6.937 -3.206 -0.913 1.00 95.56 186 LYS A N 1
ATOM 1444 C CA . LYS A 1 186 ? -6.943 -3.429 -2.367 1.00 95.56 186 LYS A CA 1
ATOM 1445 C C . LYS A 1 186 ? -5.545 -3.263 -2.971 1.00 95.56 186 LYS A C 1
ATOM 1447 O O . LYS A 1 186 ? -5.150 -4.064 -3.817 1.00 95.56 186 LYS A O 1
ATOM 1452 N N . ALA A 1 187 ? -4.804 -2.236 -2.560 1.00 93.88 187 ALA A N 1
ATOM 1453 C CA . ALA A 1 187 ? -3.447 -1.992 -3.042 1.00 93.88 187 ALA A CA 1
ATOM 1454 C C . ALA A 1 187 ? -2.454 -3.056 -2.546 1.00 93.88 187 ALA A C 1
ATOM 1456 O O . ALA A 1 187 ? -1.611 -3.510 -3.326 1.00 93.88 187 ALA A O 1
ATOM 1457 N N . HIS A 1 188 ? -2.588 -3.491 -1.291 1.00 95.12 188 HIS A N 1
ATOM 1458 C CA . HIS A 1 188 ? -1.766 -4.546 -0.703 1.00 95.12 188 HIS A CA 1
ATOM 1459 C C . HIS A 1 188 ? -1.988 -5.892 -1.398 1.00 95.12 188 HIS A C 1
ATOM 1461 O O . HIS A 1 188 ? -1.026 -6.507 -1.851 1.00 95.12 188 HIS A O 1
ATOM 1467 N N . ASN A 1 189 ? -3.248 -6.284 -1.607 1.00 94.00 189 ASN A N 1
ATOM 1468 C CA . ASN A 1 189 ? -3.604 -7.519 -2.313 1.00 94.00 189 ASN A CA 1
ATOM 1469 C C . ASN A 1 189 ? -3.141 -7.505 -3.778 1.00 94.00 189 ASN A C 1
ATOM 1471 O O . ASN A 1 189 ? -2.842 -8.547 -4.354 1.00 94.00 189 ASN A O 1
ATOM 1475 N N . ALA A 1 190 ? -3.034 -6.320 -4.388 1.00 90.81 190 ALA A N 1
ATOM 1476 C CA . ALA A 1 190 ? -2.444 -6.150 -5.715 1.00 90.81 190 ALA A CA 1
ATOM 1477 C C . ALA A 1 190 ? -0.899 -6.189 -5.718 1.00 90.81 190 ALA A C 1
ATOM 1479 O O . ALA A 1 190 ? -0.295 -6.064 -6.785 1.00 90.81 190 ALA A O 1
ATOM 1480 N N . GLY A 1 191 ? -0.252 -6.302 -4.553 1.00 91.62 191 GLY A N 1
ATOM 1481 C CA . GLY A 1 191 ? 1.204 -6.258 -4.392 1.00 91.62 191 GLY A CA 1
ATOM 1482 C C . GLY A 1 191 ? 1.817 -4.887 -4.695 1.00 91.62 191 GLY A C 1
ATOM 1483 O O . GLY A 1 191 ? 2.990 -4.806 -5.056 1.00 91.62 191 GLY A O 1
ATOM 1484 N N . LYS A 1 192 ? 1.030 -3.803 -4.614 1.00 91.88 192 LYS A N 1
ATOM 1485 C CA . LYS A 1 192 ? 1.441 -2.442 -4.992 1.00 91.88 192 LYS A CA 1
ATOM 1486 C C . LYS A 1 192 ? 1.787 -1.605 -3.755 1.00 91.88 192 LYS A C 1
ATOM 1488 O O . LYS A 1 192 ? 0.992 -0.772 -3.327 1.00 91.88 192 LYS A O 1
ATOM 1493 N N . HIS A 1 193 ? 3.002 -1.745 -3.225 1.00 93.75 193 HIS A N 1
ATOM 1494 C CA . HIS A 1 193 ? 3.419 -1.052 -1.989 1.00 93.75 193 HIS A CA 1
ATOM 1495 C C . HIS A 1 193 ? 3.382 0.483 -2.079 1.00 93.75 193 HIS A C 1
ATOM 1497 O O . HIS A 1 193 ? 3.005 1.150 -1.122 1.00 93.75 193 HIS A O 1
ATOM 1503 N N . TYR A 1 194 ? 3.718 1.063 -3.236 1.00 92.56 194 TYR A N 1
ATOM 1504 C CA . TYR A 1 194 ? 3.616 2.515 -3.442 1.00 92.56 194 TYR A CA 1
ATOM 1505 C C . TYR A 1 194 ? 2.170 3.016 -3.386 1.00 92.56 194 TYR A C 1
ATOM 1507 O O . TYR A 1 194 ? 1.898 4.042 -2.771 1.00 92.56 194 TYR A O 1
ATOM 1515 N N . ALA A 1 195 ? 1.236 2.250 -3.961 1.00 91.81 195 ALA A N 1
ATOM 1516 C CA . ALA A 1 195 ? -0.182 2.594 -3.959 1.00 91.81 195 ALA A CA 1
ATOM 1517 C C . ALA A 1 195 ? -0.814 2.463 -2.565 1.00 91.81 195 ALA A C 1
ATOM 1519 O O . ALA A 1 195 ? -1.736 3.207 -2.257 1.00 91.81 195 ALA A O 1
ATOM 1520 N N . VAL A 1 196 ? -0.297 1.570 -1.709 1.00 93.44 196 VAL A N 1
ATOM 1521 C CA . VAL A 1 196 ? -0.718 1.468 -0.299 1.00 93.44 196 VAL A CA 1
ATOM 1522 C C . VAL A 1 196 ? -0.465 2.777 0.447 1.00 93.44 196 VAL A C 1
ATOM 1524 O O . VAL A 1 196 ? -1.330 3.235 1.183 1.00 93.44 196 VAL A O 1
ATOM 1527 N N . LEU A 1 197 ? 0.693 3.403 0.219 1.00 92.38 197 LEU A N 1
ATOM 1528 C CA . LEU A 1 197 ? 1.017 4.713 0.786 1.00 92.38 197 LEU A CA 1
ATOM 1529 C C . LEU A 1 197 ? 0.343 5.875 0.041 1.00 92.38 197 LEU A C 1
ATOM 1531 O O . LEU A 1 197 ? 0.466 7.007 0.484 1.00 92.38 197 LEU A O 1
ATOM 1535 N N . GLY A 1 198 ? -0.325 5.626 -1.088 1.00 88.31 198 GLY A N 1
ATOM 1536 C CA . GLY A 1 198 ? -0.851 6.685 -1.949 1.00 88.31 198 GLY A CA 1
ATOM 1537 C C . GLY A 1 198 ? 0.236 7.495 -2.661 1.00 88.31 198 GLY A C 1
ATOM 1538 O O . GLY A 1 198 ? -0.031 8.601 -3.088 1.00 88.31 198 GLY A O 1
ATOM 1539 N N . ILE A 1 199 ? 1.461 6.973 -2.792 1.00 89.56 199 ILE A N 1
ATOM 1540 C CA . ILE A 1 199 ? 2.557 7.678 -3.468 1.00 89.56 199 ILE A CA 1
ATOM 1541 C C . ILE A 1 199 ? 2.690 7.156 -4.898 1.00 89.56 199 ILE A C 1
ATOM 1543 O O . ILE A 1 199 ? 2.793 5.949 -5.128 1.00 89.56 199 ILE A O 1
ATOM 1547 N N . HIS A 1 200 ? 2.788 8.051 -5.877 1.00 81.19 200 HIS A N 1
ATOM 1548 C CA . HIS A 1 200 ? 3.090 7.673 -7.254 1.00 81.19 200 HIS A CA 1
ATOM 1549 C C . HIS A 1 200 ? 4.605 7.556 -7.479 1.00 81.19 200 HIS A C 1
ATOM 1551 O O . HIS A 1 200 ? 5.334 8.543 -7.427 1.00 81.19 200 HIS A O 1
ATOM 1557 N N . ASN A 1 201 ? 5.101 6.343 -7.763 1.00 78.50 201 ASN A N 1
ATOM 1558 C CA . ASN A 1 201 ? 6.486 6.155 -8.207 1.00 78.50 201 ASN A CA 1
ATOM 1559 C C . ASN A 1 201 ? 6.566 6.228 -9.739 1.00 78.50 201 ASN A C 1
ATOM 1561 O O . ASN A 1 201 ? 6.244 5.260 -10.445 1.00 78.50 201 ASN A O 1
ATOM 1565 N N . LEU A 1 202 ? 7.001 7.387 -10.236 1.00 71.12 202 LEU A N 1
ATOM 1566 C CA . LEU A 1 202 ? 7.193 7.669 -11.656 1.00 71.12 202 LEU A CA 1
ATOM 1567 C C . LEU A 1 202 ? 8.687 7.705 -11.988 1.00 71.12 202 LEU A C 1
ATOM 1569 O O . LEU A 1 202 ? 9.189 8.671 -12.544 1.00 71.12 202 LEU A O 1
ATOM 1573 N N . GLU A 1 203 ? 9.417 6.650 -11.618 1.00 73.25 203 GLU A N 1
ATOM 1574 C CA . GLU A 1 203 ? 10.841 6.556 -11.934 1.00 73.25 203 GLU A CA 1
ATOM 1575 C C . GLU A 1 203 ? 11.045 6.484 -13.453 1.00 73.25 203 GLU A C 1
ATOM 1577 O O . GLU A 1 203 ? 10.856 5.441 -14.091 1.00 73.25 203 GLU A O 1
ATOM 1582 N N . LEU A 1 204 ? 11.436 7.620 -14.030 1.00 69.00 204 LEU A N 1
ATOM 1583 C CA . LEU A 1 204 ? 11.801 7.727 -15.432 1.00 69.00 204 LEU A CA 1
ATOM 1584 C C . LEU A 1 204 ? 13.322 7.630 -15.522 1.00 69.00 204 LEU A C 1
ATOM 1586 O O . LEU A 1 204 ? 14.037 8.568 -15.173 1.00 69.00 204 LEU A O 1
ATOM 1590 N N . GLN A 1 205 ? 13.816 6.473 -15.956 1.00 68.88 205 GLN A N 1
ATOM 1591 C CA . GLN A 1 205 ? 15.229 6.282 -16.269 1.00 68.88 205 GLN A CA 1
ATOM 1592 C C . GLN A 1 205 ? 15.465 6.717 -17.708 1.00 68.88 205 GLN A C 1
ATOM 1594 O O . GLN A 1 205 ? 15.326 5.892 -18.602 1.00 68.88 205 GLN A O 1
ATOM 1599 N N . LEU A 1 206 ? 15.804 7.983 -17.948 1.00 68.44 206 LEU A N 1
ATOM 1600 C CA . LEU A 1 206 ? 16.297 8.395 -19.262 1.00 68.44 206 LEU A CA 1
ATOM 1601 C C . LEU A 1 206 ? 17.680 7.768 -19.458 1.00 68.44 206 LEU A C 1
ATOM 1603 O O . LEU A 1 206 ? 18.543 7.883 -18.589 1.00 68.44 206 LEU A O 1
ATOM 1607 N N . GLY A 1 207 ? 17.860 7.037 -20.559 1.00 64.25 207 GLY A N 1
ATOM 1608 C CA . GLY A 1 207 ? 19.116 6.355 -20.878 1.00 64.25 207 GLY A CA 1
ATOM 1609 C C . GLY A 1 207 ? 20.264 7.338 -21.085 1.00 64.25 207 GLY A C 1
ATOM 1610 O O . GLY A 1 207 ? 20.033 8.549 -21.097 1.00 64.25 207 GLY A O 1
ATOM 1611 N N . PRO A 1 208 ? 21.501 6.840 -21.247 1.00 67.25 208 PRO A N 1
ATOM 1612 C CA . PRO A 1 208 ? 22.635 7.721 -21.436 1.00 67.25 208 PRO A CA 1
ATOM 1613 C C . PRO A 1 208 ? 22.424 8.577 -22.689 1.00 67.25 208 PRO A C 1
ATOM 1615 O O . PRO A 1 208 ? 22.308 8.063 -23.804 1.00 67.25 208 PRO A O 1
ATOM 1618 N N . LEU A 1 209 ? 22.318 9.889 -22.489 1.00 72.50 209 LEU A N 1
ATOM 1619 C CA . LEU A 1 209 ? 22.202 10.850 -23.574 1.00 72.50 209 LEU A CA 1
ATOM 1620 C C . LEU A 1 209 ? 23.617 11.200 -24.018 1.00 72.50 209 LEU A C 1
ATOM 1622 O O . LEU A 1 209 ? 24.404 11.766 -23.260 1.00 72.50 209 LEU A O 1
ATOM 1626 N N . TYR A 1 210 ? 23.943 10.853 -25.257 1.00 74.00 210 TYR A N 1
ATOM 1627 C CA . TYR A 1 210 ? 25.219 11.204 -25.863 1.00 74.00 210 TYR A CA 1
ATOM 1628 C C . TYR A 1 210 ? 25.069 12.538 -26.596 1.00 74.00 210 TYR A C 1
ATOM 1630 O O . TYR A 1 210 ? 24.403 12.610 -27.629 1.00 74.00 210 TYR A O 1
ATOM 1638 N N . PHE A 1 211 ? 25.686 13.592 -26.064 1.00 72.06 211 PHE A N 1
ATOM 1639 C CA . PHE A 1 211 ? 25.749 14.916 -26.686 1.00 72.06 211 PHE A CA 1
ATOM 1640 C C . PHE A 1 211 ? 27.218 15.291 -26.878 1.00 72.06 211 PHE A C 1
ATOM 1642 O O . PHE A 1 211 ? 27.945 15.434 -25.904 1.00 72.06 211 PHE A O 1
ATOM 1649 N N . PHE A 1 212 ? 27.660 15.444 -28.131 1.00 63.50 212 PHE A N 1
ATOM 1650 C CA . PHE A 1 212 ? 28.993 15.963 -28.482 1.00 63.50 212 PHE A CA 1
ATOM 1651 C C . PHE A 1 212 ? 30.159 15.291 -27.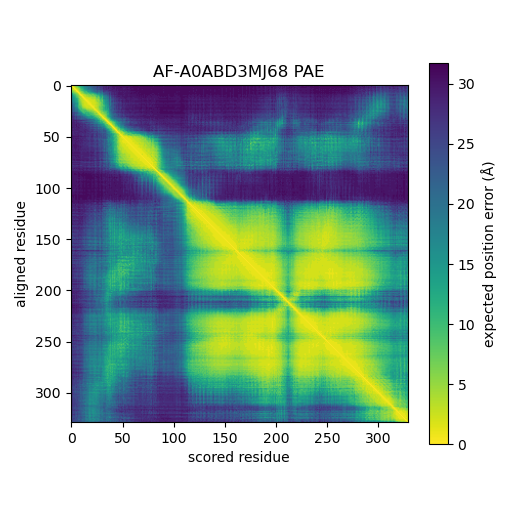713 1.00 63.50 212 PHE A C 1
ATOM 1653 O O . PHE A 1 212 ? 30.841 15.920 -26.913 1.00 63.50 212 PHE A O 1
ATOM 1660 N N . ASN A 1 213 ? 30.364 13.980 -27.914 1.00 74.69 213 ASN A N 1
ATOM 1661 C CA . ASN A 1 213 ? 31.323 13.130 -27.172 1.00 74.69 213 ASN A CA 1
ATOM 1662 C C . ASN A 1 213 ? 31.140 13.070 -25.639 1.00 74.69 213 ASN A C 1
ATOM 1664 O O . ASN A 1 213 ? 31.833 12.297 -24.980 1.00 74.69 213 ASN A O 1
ATOM 1668 N N . PHE A 1 214 ? 30.194 13.811 -25.061 1.00 70.69 214 PHE A N 1
ATOM 1669 C CA . PHE A 1 214 ? 29.868 13.759 -23.644 1.00 70.69 214 PHE A CA 1
ATOM 1670 C C . PHE A 1 214 ? 28.753 12.738 -23.400 1.00 70.69 214 PHE A C 1
ATOM 1672 O O . PHE A 1 214 ? 27.686 12.788 -24.017 1.00 70.69 214 PHE A O 1
ATOM 1679 N N . SER A 1 215 ? 29.008 11.791 -22.498 1.00 73.00 215 SER A N 1
ATOM 1680 C CA . SER A 1 215 ? 28.022 10.806 -22.053 1.00 73.00 215 SER A CA 1
ATOM 1681 C C . SER A 1 215 ? 27.348 11.323 -20.788 1.00 73.00 215 SER A C 1
ATOM 1683 O O . SER A 1 215 ? 27.887 11.176 -19.690 1.00 73.00 215 SER A O 1
ATOM 1685 N N . PHE A 1 216 ? 26.154 11.896 -20.914 1.00 74.62 216 PHE A N 1
ATOM 1686 C CA . PHE A 1 216 ? 25.306 12.138 -19.752 1.00 74.62 216 PHE A CA 1
ATOM 1687 C C . PHE A 1 216 ? 24.750 10.785 -19.311 1.00 74.62 216 PHE A C 1
ATOM 1689 O O . PHE A 1 216 ? 24.085 10.113 -20.093 1.00 74.62 216 PHE A O 1
ATOM 1696 N N . GLY A 1 217 ? 25.102 10.339 -18.101 1.00 67.44 217 GLY A N 1
ATOM 1697 C CA . GLY A 1 217 ? 24.687 9.036 -17.569 1.00 67.44 217 GLY A CA 1
ATOM 1698 C C . GLY A 1 217 ? 23.164 8.889 -17.433 1.00 67.44 217 GLY A C 1
ATOM 1699 O O . GLY A 1 217 ? 22.427 9.831 -17.716 1.00 67.44 217 GLY A O 1
ATOM 1700 N N . PRO A 1 218 ? 22.664 7.728 -16.975 1.00 65.69 218 PRO A N 1
ATOM 1701 C CA . PRO A 1 218 ? 21.232 7.511 -16.820 1.00 65.69 218 PRO A CA 1
ATOM 1702 C C . PRO A 1 218 ? 20.642 8.506 -15.814 1.00 65.69 218 PRO A C 1
ATOM 1704 O O . PRO A 1 218 ? 20.999 8.489 -14.633 1.00 65.69 218 PRO A O 1
ATOM 1707 N N . TRP A 1 219 ? 19.750 9.384 -16.265 1.00 67.38 219 TRP A N 1
ATOM 1708 C CA . TRP A 1 219 ? 19.083 10.342 -15.386 1.00 67.38 219 TRP A CA 1
ATOM 1709 C C . TRP A 1 219 ? 17.818 9.700 -14.827 1.00 67.38 219 TRP A C 1
ATOM 1711 O O . TRP A 1 219 ? 16.926 9.313 -15.579 1.00 67.38 219 TRP A O 1
ATOM 1721 N N . THR A 1 220 ? 17.751 9.579 -13.499 1.00 73.56 220 THR A N 1
ATOM 1722 C CA . THR A 1 220 ? 16.537 9.159 -12.789 1.00 73.56 220 THR A CA 1
ATOM 1723 C C . THR A 1 220 ? 15.745 10.397 -12.396 1.00 73.56 220 THR A C 1
ATOM 1725 O O . THR A 1 220 ? 16.144 11.154 -11.512 1.00 73.56 220 THR A O 1
ATOM 1728 N N . ILE A 1 221 ? 14.624 10.623 -13.072 1.00 73.19 221 ILE A N 1
ATOM 1729 C CA . ILE A 1 221 ? 13.725 11.746 -12.789 1.00 73.19 221 ILE A CA 1
ATOM 1730 C C . ILE A 1 221 ? 12.541 11.222 -11.957 1.00 73.19 221 ILE A C 1
ATOM 1732 O O . ILE A 1 221 ? 12.107 10.087 -12.147 1.00 73.19 221 ILE A O 1
ATOM 1736 N N . PHE A 1 222 ? 12.058 12.037 -11.010 1.00 78.81 222 PHE A N 1
ATOM 1737 C CA . PHE A 1 222 ? 10.900 11.771 -10.132 1.00 78.81 222 PHE A CA 1
ATOM 1738 C C . PHE A 1 222 ? 11.037 10.608 -9.130 1.00 78.81 222 PHE A C 1
ATOM 1740 O O . PHE A 1 222 ? 10.046 10.039 -8.674 1.00 78.81 222 PHE A O 1
ATOM 1747 N N . ARG A 1 223 ? 12.263 10.273 -8.708 1.00 84.06 223 ARG A N 1
ATOM 1748 C CA . ARG A 1 223 ? 12.477 9.273 -7.651 1.00 84.06 223 ARG A CA 1
ATOM 1749 C C . ARG A 1 223 ? 12.033 9.796 -6.275 1.00 84.06 223 ARG A C 1
ATOM 1751 O O . ARG A 1 223 ? 12.585 10.769 -5.764 1.00 84.06 223 ARG A O 1
ATOM 1758 N N . VAL A 1 224 ? 11.107 9.082 -5.631 1.00 87.44 224 VAL A N 1
ATOM 1759 C CA . VAL A 1 224 ? 10.592 9.414 -4.286 1.00 87.44 224 VAL A CA 1
ATOM 1760 C C . VAL A 1 224 ? 11.698 9.308 -3.228 1.00 87.44 224 VAL A C 1
ATOM 1762 O O . VAL A 1 224 ? 12.388 8.284 -3.138 1.00 87.44 224 VAL A O 1
ATOM 1765 N N . LYS A 1 225 ? 11.854 10.325 -2.375 1.00 90.81 225 LYS A N 1
ATOM 1766 C CA . LYS A 1 225 ? 12.866 10.327 -1.299 1.00 90.81 225 LYS A CA 1
ATOM 1767 C C . LYS A 1 225 ? 12.389 9.515 -0.088 1.00 90.81 225 LYS A C 1
ATOM 1769 O O . LYS A 1 225 ? 11.219 9.541 0.273 1.00 90.81 225 LYS A O 1
ATOM 1774 N N . THR A 1 226 ? 13.304 8.855 0.623 1.00 91.88 226 THR A N 1
ATOM 1775 C CA . THR A 1 226 ? 12.969 8.065 1.832 1.00 91.88 226 THR A CA 1
ATOM 1776 C C . THR A 1 226 ? 12.310 8.896 2.941 1.00 91.88 226 THR A C 1
ATOM 1778 O O . THR A 1 226 ? 11.446 8.401 3.661 1.00 91.88 226 THR A O 1
ATOM 1781 N N . LYS A 1 227 ? 12.664 10.184 3.063 1.00 92.69 227 LYS A N 1
ATOM 1782 C CA . LYS A 1 227 ? 12.031 11.120 4.011 1.00 92.69 227 LYS A CA 1
ATOM 1783 C C . LYS A 1 227 ? 10.535 11.316 3.740 1.00 92.69 227 LYS A C 1
ATOM 1785 O O . LYS A 1 227 ? 9.759 11.437 4.683 1.00 92.69 227 LYS A O 1
ATOM 1790 N N . GLU A 1 228 ? 10.150 11.341 2.469 1.00 91.75 228 GLU A N 1
ATOM 1791 C CA . GLU A 1 228 ? 8.767 11.528 2.028 1.00 91.75 228 GLU A CA 1
ATOM 1792 C C . GLU A 1 228 ? 7.930 10.282 2.316 1.00 91.75 228 GLU A C 1
ATOM 1794 O O . GLU A 1 228 ? 6.888 10.387 2.954 1.00 91.75 228 GLU A O 1
ATOM 1799 N N . ILE A 1 229 ? 8.471 9.098 2.012 1.00 93.00 229 ILE A N 1
ATOM 1800 C CA . ILE A 1 229 ? 7.871 7.800 2.364 1.00 93.00 229 ILE A CA 1
ATOM 1801 C C . ILE A 1 229 ? 7.565 7.736 3.867 1.00 93.00 229 ILE A C 1
ATOM 1803 O O . ILE A 1 229 ? 6.440 7.446 4.265 1.00 93.00 229 ILE A O 1
ATOM 1807 N N . LYS A 1 230 ? 8.535 8.099 4.718 1.00 94.12 230 LYS A N 1
ATOM 1808 C CA . LYS A 1 230 ? 8.349 8.131 6.179 1.00 94.12 230 LYS A CA 1
ATOM 1809 C C . LYS A 1 230 ? 7.340 9.182 6.644 1.00 94.12 230 LYS A C 1
ATOM 1811 O O . LYS A 1 230 ? 6.734 9.021 7.702 1.00 94.12 230 LYS A O 1
ATOM 1816 N N . ARG A 1 231 ? 7.198 10.304 5.933 1.00 94.44 231 ARG A N 1
ATOM 1817 C CA . ARG A 1 231 ? 6.200 11.337 6.255 1.00 94.44 231 ARG A CA 1
ATOM 1818 C C . ARG A 1 231 ? 4.795 10.815 5.973 1.00 9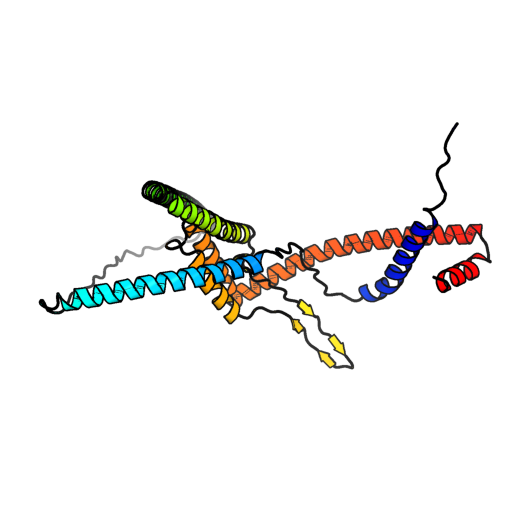4.44 231 ARG A C 1
ATOM 1820 O O . ARG A 1 231 ? 3.958 10.856 6.866 1.00 94.44 231 ARG A O 1
ATOM 1827 N N . VAL A 1 232 ? 4.577 10.285 4.774 1.00 94.31 232 VAL A N 1
ATOM 1828 C CA . VAL A 1 232 ? 3.277 9.759 4.346 1.00 94.31 232 VAL A CA 1
ATOM 1829 C C . VAL A 1 232 ? 2.863 8.562 5.198 1.00 94.31 232 VAL A C 1
ATOM 1831 O O . VAL A 1 232 ? 1.736 8.531 5.680 1.00 94.31 232 VAL A O 1
ATOM 1834 N N . TYR A 1 233 ? 3.796 7.650 5.493 1.00 95.50 233 TYR A N 1
ATOM 1835 C CA . TYR A 1 233 ? 3.557 6.535 6.412 1.00 95.50 233 TYR A CA 1
ATO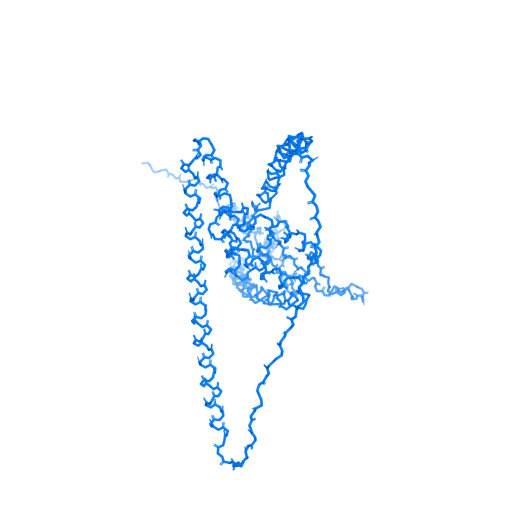M 1836 C C . TYR A 1 233 ? 3.030 7.004 7.773 1.00 95.50 233 TYR A C 1
ATOM 1838 O O . TYR A 1 233 ? 2.011 6.506 8.231 1.00 95.50 233 TYR A O 1
ATOM 1846 N N . ARG A 1 234 ? 3.678 7.995 8.403 1.00 94.44 234 ARG A N 1
ATOM 1847 C CA . ARG A 1 234 ? 3.252 8.513 9.716 1.00 94.44 234 ARG A CA 1
ATOM 1848 C C . ARG A 1 234 ? 1.850 9.116 9.684 1.00 94.44 234 ARG A C 1
ATOM 1850 O O . ARG A 1 234 ? 1.088 8.915 10.625 1.00 94.44 234 ARG A O 1
ATOM 1857 N N . ASN A 1 235 ? 1.515 9.838 8.616 1.00 92.88 235 ASN A N 1
ATOM 1858 C CA . ASN A 1 235 ? 0.186 10.421 8.454 1.00 92.88 235 ASN A CA 1
ATOM 1859 C C . ASN A 1 235 ? -0.871 9.324 8.277 1.00 92.88 235 ASN A C 1
ATOM 1861 O O . ASN A 1 235 ? -1.857 9.299 9.005 1.00 92.88 235 ASN A O 1
ATOM 1865 N N . LEU A 1 236 ? -0.627 8.373 7.374 1.00 93.50 236 LEU A N 1
ATOM 1866 C CA . LEU A 1 236 ? -1.576 7.304 7.075 1.00 93.50 236 LEU A CA 1
ATOM 1867 C C . LEU A 1 236 ? -1.739 6.322 8.245 1.00 93.50 236 LEU A C 1
ATOM 1869 O O . LEU A 1 236 ? -2.850 5.877 8.521 1.00 93.50 236 LEU A O 1
ATOM 1873 N N . ALA A 1 237 ? -0.661 6.040 8.982 1.00 94.44 237 ALA A N 1
ATOM 1874 C CA . ALA A 1 237 ? -0.691 5.197 10.174 1.00 94.44 237 ALA A CA 1
ATOM 1875 C C . ALA A 1 237 ? -1.603 5.775 11.264 1.00 94.44 237 ALA A C 1
ATOM 1877 O O . ALA A 1 237 ? -2.296 5.013 11.926 1.00 94.44 237 ALA A O 1
ATOM 1878 N N . ARG A 1 238 ? -1.665 7.108 11.420 1.00 92.69 238 ARG A N 1
ATOM 1879 C CA . ARG A 1 238 ? -2.603 7.761 12.352 1.00 92.69 238 ARG A CA 1
ATOM 1880 C C . ARG A 1 238 ? -4.063 7.572 11.935 1.00 92.69 238 ARG A C 1
ATOM 1882 O O . ARG A 1 238 ? -4.906 7.380 12.803 1.00 92.69 238 ARG A O 1
ATOM 1889 N N . THR A 1 239 ? -4.354 7.623 10.636 1.00 90.62 239 THR A N 1
ATOM 1890 C CA . THR A 1 239 ? -5.717 7.497 10.090 1.00 90.62 239 THR A CA 1
ATOM 1891 C C . THR A 1 239 ? -6.219 6.047 10.077 1.00 90.62 239 THR A C 1
ATOM 1893 O O . THR A 1 239 ? -7.404 5.792 10.275 1.00 90.62 239 THR A O 1
ATOM 1896 N N . VAL A 1 240 ? -5.330 5.077 9.845 1.00 94.06 240 VAL A N 1
ATOM 1897 C CA . VAL A 1 240 ? -5.669 3.641 9.764 1.00 94.06 240 VAL A CA 1
ATOM 1898 C C . VAL A 1 240 ? -5.527 2.933 11.120 1.00 94.06 240 VAL A C 1
ATOM 1900 O O . VAL A 1 240 ? -5.877 1.765 11.241 1.00 94.06 240 VAL A O 1
ATOM 1903 N N . HIS A 1 241 ? -5.046 3.624 12.159 1.00 93.50 241 HIS A N 1
ATOM 1904 C CA . HIS A 1 241 ? -4.811 3.020 13.469 1.00 93.50 241 HIS A CA 1
ATOM 1905 C C . HIS A 1 241 ? -6.085 2.365 14.043 1.00 93.50 241 HIS A C 1
ATOM 1907 O O . HIS A 1 241 ? -7.123 3.031 14.094 1.00 93.50 241 HIS A O 1
ATOM 1913 N N . PRO A 1 242 ? -6.018 1.116 14.544 1.00 92.88 242 PRO A N 1
ATOM 1914 C CA . PRO A 1 242 ? -7.190 0.364 15.005 1.00 92.88 242 PRO A CA 1
ATOM 1915 C C . PRO A 1 242 ? -7.945 0.996 16.183 1.00 92.88 242 PRO A C 1
ATOM 1917 O O . PRO A 1 242 ? -9.113 0.691 16.379 1.00 92.88 242 PRO A O 1
ATOM 1920 N N . ASP A 1 243 ? -7.286 1.858 16.961 1.00 90.44 243 ASP A N 1
ATOM 1921 C CA . ASP A 1 243 ? -7.905 2.595 18.078 1.00 90.44 243 ASP A CA 1
ATOM 1922 C C . ASP A 1 243 ? -8.754 3.792 17.612 1.00 90.44 243 ASP A C 1
ATOM 1924 O O . ASP A 1 243 ? -9.791 4.094 18.191 1.00 90.44 243 ASP A O 1
ATOM 1928 N N . LYS A 1 244 ? -8.337 4.475 16.535 1.00 89.62 244 LYS A N 1
ATOM 1929 C CA . LYS A 1 244 ? -9.037 5.665 16.016 1.00 89.62 244 LYS A CA 1
ATOM 1930 C C . LYS A 1 244 ? -10.038 5.325 14.917 1.00 89.62 244 LYS A C 1
ATOM 1932 O O . LYS A 1 244 ? -11.043 6.013 14.755 1.00 89.62 244 LYS A O 1
ATOM 1937 N N . ASN A 1 245 ? -9.734 4.296 14.136 1.00 91.38 245 ASN A N 1
ATOM 1938 C CA . ASN A 1 245 ? -10.509 3.898 12.977 1.00 91.38 245 ASN A CA 1
ATOM 1939 C C . ASN A 1 245 ? -11.657 2.970 13.396 1.00 91.38 245 ASN A C 1
ATOM 1941 O O . ASN A 1 245 ? -11.437 1.937 14.026 1.00 91.38 245 ASN A O 1
ATOM 1945 N N . ARG A 1 246 ? -12.889 3.322 13.014 1.00 88.75 246 ARG A N 1
ATOM 1946 C CA . ARG A 1 246 ? -14.105 2.597 13.433 1.00 88.75 246 ARG A CA 1
ATOM 1947 C C . ARG A 1 246 ? -14.427 1.374 12.564 1.00 88.75 246 ARG A C 1
ATOM 1949 O O . ARG A 1 246 ? -15.469 0.738 12.750 1.00 88.75 246 ARG A O 1
ATOM 1956 N N . ASP A 1 247 ? -13.593 1.066 11.573 1.00 92.31 247 ASP A N 1
ATOM 1957 C CA . ASP A 1 247 ? -13.757 -0.100 10.710 1.00 92.31 247 ASP A CA 1
ATOM 1958 C C . ASP A 1 247 ? -13.182 -1.367 11.364 1.00 92.31 247 ASP A C 1
ATOM 1960 O O . ASP A 1 247 ? -12.072 -1.383 11.900 1.00 92.31 247 ASP A O 1
ATOM 1964 N N . GLY A 1 248 ? -13.923 -2.473 11.280 1.00 90.38 248 GLY A N 1
ATOM 1965 C CA . GLY A 1 248 ? -13.505 -3.748 11.865 1.00 90.38 248 GLY A CA 1
ATOM 1966 C C . GLY A 1 248 ? -12.245 -4.341 11.218 1.00 90.38 248 GLY A C 1
ATOM 1967 O O . GLY A 1 248 ? -11.563 -5.146 11.845 1.00 90.38 248 GLY A O 1
ATOM 1968 N N . ARG A 1 249 ? -11.898 -3.927 9.991 1.00 92.50 249 ARG A N 1
ATOM 1969 C CA . ARG A 1 249 ? -10.711 -4.382 9.244 1.00 92.50 249 ARG A CA 1
ATOM 1970 C C . ARG A 1 249 ? -9.525 -3.423 9.345 1.00 92.50 249 ARG A C 1
ATOM 1972 O O . ARG A 1 249 ? -8.539 -3.589 8.627 1.00 92.50 249 ARG A O 1
ATOM 1979 N N . ALA A 1 250 ? -9.595 -2.416 10.216 1.00 93.31 250 ALA A N 1
ATOM 1980 C CA . ALA A 1 250 ? -8.513 -1.450 10.396 1.00 93.31 250 ALA A CA 1
ATOM 1981 C C . ALA A 1 250 ? -7.173 -2.116 10.757 1.00 93.31 250 ALA A C 1
ATOM 1983 O O . ALA A 1 250 ? -6.126 -1.683 10.292 1.00 93.31 250 ALA A O 1
ATOM 1984 N N . GLU A 1 251 ? -7.205 -3.209 11.522 1.00 92.75 251 GLU A N 1
ATOM 1985 C CA . GLU A 1 251 ? -6.009 -3.960 11.927 1.00 92.75 251 GLU A CA 1
ATOM 1986 C C . GLU A 1 251 ? -5.323 -4.661 10.749 1.00 92.75 251 GLU A C 1
ATOM 1988 O O . GLU A 1 251 ? -4.122 -4.501 10.547 1.00 92.75 251 GLU A O 1
ATOM 1993 N N . GLU A 1 252 ? -6.105 -5.330 9.896 1.00 93.56 252 GLU A N 1
ATOM 1994 C CA . GLU A 1 252 ? -5.633 -5.920 8.636 1.00 93.56 252 GLU A CA 1
ATOM 1995 C C . GLU A 1 252 ? -4.962 -4.846 7.757 1.00 93.56 252 GLU A C 1
ATOM 1997 O O . GLU A 1 252 ? -3.862 -5.036 7.234 1.00 93.56 252 GLU A O 1
ATOM 2002 N N . ALA A 1 253 ? -5.599 -3.676 7.630 1.00 94.94 253 ALA A N 1
ATOM 2003 C CA . ALA A 1 253 ? -5.061 -2.569 6.845 1.00 94.94 253 ALA A CA 1
ATOM 2004 C C . ALA A 1 253 ? -3.797 -1.959 7.463 1.00 94.94 253 ALA A C 1
ATOM 2006 O O . ALA A 1 253 ? -2.890 -1.566 6.727 1.00 94.94 253 ALA A O 1
ATOM 2007 N N . PHE A 1 254 ? -3.712 -1.896 8.791 1.00 95.88 254 PHE A N 1
ATOM 2008 C CA . PHE A 1 254 ? -2.536 -1.403 9.497 1.00 95.88 254 PHE A CA 1
ATOM 2009 C C . PHE A 1 254 ? -1.330 -2.328 9.288 1.00 95.88 254 PHE A C 1
ATOM 2011 O O . PHE A 1 254 ? -0.259 -1.853 8.909 1.00 95.88 254 PHE A O 1
ATOM 2018 N N . HIS A 1 255 ? -1.514 -3.645 9.403 1.00 94.62 255 HIS A N 1
ATOM 2019 C CA . HIS A 1 255 ? -0.460 -4.617 9.093 1.00 94.62 255 HIS A CA 1
ATOM 2020 C C . HIS A 1 255 ? -0.035 -4.569 7.618 1.00 94.62 255 HIS A C 1
ATOM 2022 O O . HIS A 1 255 ? 1.159 -4.606 7.301 1.00 94.62 255 HIS A O 1
ATOM 2028 N N . ALA A 1 256 ? -0.989 -4.413 6.695 1.00 95.62 256 ALA A N 1
ATOM 2029 C CA . ALA A 1 256 ? -0.705 -4.243 5.270 1.00 95.62 256 ALA A CA 1
ATOM 2030 C C . ALA A 1 256 ? 0.117 -2.971 4.973 1.00 95.62 256 ALA A C 1
ATOM 2032 O O . ALA A 1 256 ? 1.006 -2.972 4.103 1.00 95.62 256 ALA A O 1
ATOM 2033 N N . LEU A 1 257 ? -0.174 -1.889 5.700 1.00 96.12 257 LEU A N 1
ATOM 2034 C CA . LEU A 1 257 ? 0.552 -0.625 5.649 1.00 96.12 257 LEU A CA 1
ATOM 2035 C C . LEU A 1 257 ? 1.978 -0.775 6.196 1.00 96.12 257 LEU A C 1
ATOM 2037 O O . LEU A 1 257 ? 2.922 -0.356 5.524 1.00 96.12 257 LEU A O 1
ATOM 2041 N N . GLU A 1 258 ? 2.142 -1.402 7.360 1.00 96.31 258 GLU A N 1
ATOM 2042 C CA . GLU A 1 258 ? 3.441 -1.658 7.994 1.00 96.31 258 GLU A CA 1
ATOM 2043 C C . GLU A 1 258 ? 4.347 -2.513 7.101 1.00 96.31 258 GLU A C 1
ATOM 2045 O O . GLU A 1 258 ? 5.467 -2.106 6.787 1.00 96.31 258 GLU A O 1
ATOM 2050 N N . THR A 1 259 ? 3.820 -3.621 6.571 1.00 96.00 259 THR A N 1
ATOM 2051 C CA . THR A 1 259 ? 4.531 -4.500 5.626 1.00 96.00 259 THR A CA 1
ATOM 2052 C C . THR A 1 259 ? 5.042 -3.723 4.409 1.00 96.00 259 THR A C 1
ATOM 2054 O O . THR A 1 259 ? 6.183 -3.874 3.967 1.00 96.00 259 THR A O 1
ATOM 2057 N N . SER A 1 260 ? 4.199 -2.846 3.854 1.00 95.81 260 SER A N 1
ATOM 2058 C CA . SER A 1 260 ? 4.570 -2.026 2.695 1.00 95.81 260 SER A CA 1
ATOM 2059 C C . SER A 1 260 ? 5.623 -0.976 3.057 1.00 95.81 260 SER A C 1
ATOM 2061 O O . SER A 1 260 ? 6.551 -0.737 2.282 1.00 95.81 260 SER A O 1
ATOM 2063 N N . ALA A 1 261 ? 5.512 -0.363 4.237 1.00 95.62 261 ALA A N 1
ATOM 2064 C CA . ALA A 1 261 ? 6.473 0.614 4.730 1.00 95.62 261 ALA A CA 1
ATOM 2065 C C . ALA A 1 261 ? 7.841 -0.015 5.021 1.00 95.62 261 ALA A C 1
ATOM 2067 O O . ALA A 1 261 ? 8.859 0.608 4.716 1.00 95.62 261 ALA A O 1
ATOM 2068 N N . GLU A 1 262 ? 7.887 -1.241 5.541 1.00 95.69 262 GLU A N 1
ATOM 2069 C CA . GLU A 1 262 ? 9.130 -1.975 5.788 1.00 95.69 262 GLU A CA 1
ATOM 2070 C C . GLU A 1 262 ? 9.917 -2.184 4.484 1.00 95.69 262 GLU A C 1
ATOM 2072 O O . GLU A 1 262 ? 11.106 -1.860 4.400 1.00 95.69 262 GLU A O 1
ATOM 2077 N N . ILE A 1 263 ? 9.232 -2.641 3.431 1.00 95.50 263 ILE A N 1
ATOM 2078 C CA . ILE A 1 263 ? 9.825 -2.880 2.107 1.00 95.50 263 ILE A CA 1
ATOM 2079 C C . ILE A 1 263 ? 10.325 -1.576 1.477 1.00 95.50 263 ILE A C 1
ATOM 2081 O O . ILE A 1 263 ? 11.392 -1.558 0.866 1.00 95.50 263 ILE A O 1
ATOM 2085 N N . LEU A 1 264 ? 9.566 -0.485 1.609 1.00 94.31 264 LEU A N 1
ATOM 2086 C CA . LEU A 1 264 ? 9.891 0.800 0.984 1.00 94.31 264 LEU A CA 1
ATOM 2087 C C . LEU A 1 264 ? 10.891 1.648 1.784 1.00 94.31 264 LEU A C 1
ATOM 2089 O O . LEU A 1 264 ? 11.505 2.559 1.219 1.00 94.31 264 LEU A O 1
ATOM 2093 N N . THR A 1 265 ? 11.051 1.381 3.081 1.00 94.56 265 THR A N 1
ATOM 2094 C CA . THR A 1 265 ? 11.999 2.094 3.949 1.00 94.56 265 THR A CA 1
ATOM 2095 C C . THR A 1 265 ? 13.411 1.524 3.840 1.00 94.56 265 THR A C 1
ATOM 2097 O O . THR A 1 265 ? 14.371 2.297 3.900 1.00 94.56 265 THR A O 1
ATOM 2100 N N . ASP A 1 266 ? 13.549 0.207 3.668 1.00 95.62 266 ASP A N 1
ATOM 2101 C CA . ASP A 1 266 ? 14.839 -0.432 3.405 1.00 95.62 266 ASP A CA 1
ATOM 2102 C C . ASP A 1 266 ? 15.250 -0.225 1.941 1.00 95.62 266 ASP A C 1
ATOM 2104 O O . ASP A 1 266 ? 14.603 -0.702 1.010 1.00 95.62 266 ASP A O 1
ATOM 2108 N N . GLU A 1 267 ? 16.369 0.467 1.740 1.00 92.88 267 GLU A N 1
ATOM 2109 C CA . GLU A 1 267 ? 16.914 0.792 0.422 1.00 92.88 267 GLU A CA 1
ATOM 2110 C C . GLU A 1 267 ? 17.184 -0.457 -0.433 1.00 92.88 267 GLU A C 1
ATOM 2112 O O . GLU A 1 267 ? 16.954 -0.436 -1.645 1.00 92.88 267 GLU A O 1
ATOM 2117 N N . LYS A 1 268 ? 17.627 -1.566 0.178 1.00 94.94 268 LYS A N 1
ATOM 2118 C CA . LYS A 1 268 ? 17.904 -2.809 -0.556 1.00 94.94 268 LYS A CA 1
ATOM 2119 C C . LYS A 1 268 ? 16.607 -3.426 -1.068 1.00 94.94 268 LYS A C 1
ATOM 2121 O O . LYS A 1 268 ? 16.462 -3.602 -2.281 1.00 94.94 268 LYS A O 1
ATOM 2126 N N . LYS A 1 269 ? 15.649 -3.671 -0.163 1.00 95.50 269 LYS A N 1
ATOM 2127 C CA . LYS A 1 269 ? 14.324 -4.232 -0.490 1.00 95.50 269 LYS A CA 1
ATOM 2128 C C . LYS A 1 269 ? 13.591 -3.361 -1.508 1.00 95.50 269 LYS A C 1
ATOM 2130 O O . LYS A 1 269 ? 13.062 -3.879 -2.494 1.00 95.50 269 LYS A O 1
ATOM 2135 N N . ARG A 1 270 ? 13.640 -2.041 -1.323 1.00 94.06 270 ARG A N 1
ATOM 2136 C CA . ARG A 1 270 ? 13.070 -1.061 -2.243 1.00 94.06 270 ARG A CA 1
ATOM 2137 C C . ARG A 1 270 ? 13.690 -1.163 -3.632 1.00 94.06 270 ARG A C 1
ATOM 2139 O O . ARG A 1 270 ? 12.953 -1.260 -4.605 1.00 94.06 270 ARG A O 1
ATOM 2146 N N . SER A 1 271 ? 15.019 -1.190 -3.734 1.00 91.12 271 SER A N 1
ATOM 2147 C CA . SER A 1 271 ? 15.696 -1.271 -5.034 1.00 91.12 271 SER A CA 1
ATOM 2148 C C . SER A 1 271 ? 15.339 -2.549 -5.799 1.00 91.12 271 SER A C 1
ATOM 2150 O O . SER A 1 271 ? 15.168 -2.519 -7.017 1.00 91.12 271 SER A O 1
ATOM 2152 N N . ASP A 1 272 ? 15.185 -3.675 -5.102 1.00 93.12 272 ASP A N 1
ATOM 2153 C CA . ASP A 1 272 ? 14.821 -4.945 -5.725 1.00 93.12 272 ASP A CA 1
ATOM 2154 C C . ASP A 1 272 ? 13.351 -4.974 -6.145 1.00 93.12 272 ASP A C 1
ATOM 2156 O O . ASP A 1 272 ? 13.020 -5.496 -7.215 1.00 93.12 272 ASP A O 1
ATOM 2160 N N . TYR A 1 273 ? 12.473 -4.359 -5.356 1.00 92.62 273 TYR A N 1
ATOM 2161 C CA . TYR A 1 273 ? 11.080 -4.138 -5.723 1.00 92.62 273 TYR A CA 1
ATOM 2162 C C . TYR A 1 273 ? 10.949 -3.208 -6.945 1.00 92.62 273 TYR A C 1
ATOM 2164 O O . TYR A 1 273 ? 10.275 -3.566 -7.915 1.00 92.62 273 TYR A O 1
ATOM 2172 N N . ASP A 1 274 ? 11.672 -2.085 -6.965 1.00 90.44 274 ASP A N 1
ATOM 2173 C CA . ASP A 1 274 ? 11.702 -1.129 -8.079 1.00 90.44 274 ASP A CA 1
ATOM 2174 C C . ASP A 1 274 ? 12.199 -1.799 -9.371 1.00 90.44 274 ASP A C 1
ATOM 2176 O O . ASP A 1 274 ? 11.548 -1.707 -10.418 1.00 90.44 274 ASP A O 1
ATOM 2180 N N . LYS A 1 275 ? 13.279 -2.593 -9.304 1.00 88.12 275 LYS A N 1
ATOM 2181 C CA . LYS A 1 275 ? 13.764 -3.395 -10.445 1.00 88.12 275 LYS A CA 1
ATOM 2182 C C . LYS A 1 275 ? 12.696 -4.358 -10.968 1.00 88.12 275 LYS A C 1
ATOM 2184 O O . LYS A 1 275 ? 12.538 -4.481 -12.185 1.00 88.12 275 LYS A O 1
ATOM 2189 N N . ARG A 1 276 ? 11.956 -5.044 -10.085 1.00 89.06 276 ARG A N 1
ATOM 2190 C CA . ARG A 1 276 ? 10.868 -5.964 -10.477 1.00 89.06 276 ARG A CA 1
ATOM 2191 C C . ARG A 1 276 ? 9.732 -5.217 -11.180 1.00 89.06 276 ARG A C 1
ATOM 2193 O O . ARG A 1 276 ? 9.255 -5.687 -12.218 1.00 89.06 276 ARG A O 1
ATOM 2200 N N . ILE A 1 277 ? 9.336 -4.044 -10.684 1.00 88.38 277 ILE A N 1
ATOM 2201 C CA . ILE A 1 277 ? 8.319 -3.198 -11.331 1.00 88.38 277 ILE A CA 1
ATOM 2202 C C . ILE A 1 277 ? 8.798 -2.731 -12.708 1.00 88.38 277 ILE A C 1
ATOM 2204 O O . ILE A 1 277 ? 8.081 -2.867 -13.699 1.00 88.38 277 ILE A O 1
ATOM 2208 N N . ILE A 1 278 ? 10.021 -2.213 -12.806 1.00 83.50 278 ILE A N 1
ATOM 2209 C CA . ILE A 1 278 ? 10.571 -1.723 -14.074 1.00 83.50 278 ILE A CA 1
ATOM 2210 C C . ILE A 1 278 ? 10.677 -2.871 -15.087 1.00 83.50 278 ILE A C 1
ATOM 2212 O O . ILE A 1 278 ? 10.285 -2.715 -16.244 1.00 83.50 278 ILE A O 1
ATOM 2216 N N . ALA A 1 279 ? 11.140 -4.051 -14.668 1.00 85.25 279 ALA A N 1
ATOM 2217 C CA . ALA A 1 279 ? 11.252 -5.219 -15.539 1.00 85.25 279 ALA A CA 1
ATOM 2218 C C . ALA A 1 279 ? 9.886 -5.717 -16.041 1.00 85.25 279 ALA A C 1
ATOM 2220 O O . ALA A 1 279 ? 9.742 -6.031 -17.226 1.00 85.25 279 ALA A O 1
ATOM 2221 N N . THR A 1 280 ? 8.875 -5.775 -15.169 1.00 83.69 280 THR A N 1
ATOM 2222 C CA . THR A 1 280 ? 7.508 -6.173 -15.551 1.00 83.69 280 THR A CA 1
ATOM 2223 C C . THR A 1 280 ? 6.870 -5.158 -16.501 1.00 83.69 280 THR A C 1
ATOM 2225 O O . THR A 1 280 ? 6.344 -5.563 -17.542 1.00 83.69 280 THR A O 1
ATOM 2228 N N . ARG A 1 281 ? 7.015 -3.852 -16.229 1.00 79.12 281 ARG A N 1
ATOM 2229 C CA . ARG A 1 281 ? 6.576 -2.763 -17.123 1.00 79.12 281 ARG A CA 1
ATOM 2230 C C . ARG A 1 281 ? 7.245 -2.843 -18.493 1.00 79.12 281 ARG A C 1
ATOM 2232 O O . ARG A 1 281 ? 6.553 -2.839 -19.507 1.00 79.12 281 ARG A O 1
ATOM 2239 N N . ARG A 1 282 ? 8.572 -3.017 -18.546 1.00 77.31 282 ARG A N 1
ATOM 2240 C CA . ARG A 1 282 ? 9.318 -3.180 -19.809 1.00 77.31 282 ARG A CA 1
ATOM 2241 C C . ARG A 1 282 ? 8.811 -4.372 -20.624 1.00 77.31 282 ARG A C 1
ATOM 2243 O O . ARG A 1 282 ? 8.634 -4.245 -21.831 1.00 77.31 282 ARG A O 1
ATOM 2250 N N . ARG A 1 283 ? 8.527 -5.517 -19.987 1.00 78.12 283 ARG A N 1
ATOM 2251 C CA . ARG A 1 283 ? 7.978 -6.707 -20.670 1.00 78.12 283 ARG A CA 1
ATOM 2252 C C . ARG A 1 283 ? 6.577 -6.464 -21.234 1.00 78.12 283 ARG A C 1
ATOM 2254 O O . ARG A 1 283 ? 6.315 -6.853 -22.372 1.00 78.12 283 ARG A O 1
ATOM 2261 N N . ARG A 1 284 ? 5.689 -5.829 -20.461 1.00 73.56 284 ARG A N 1
ATOM 2262 C CA . ARG A 1 284 ? 4.329 -5.477 -20.902 1.00 73.56 284 ARG A CA 1
ATOM 2263 C C . ARG A 1 284 ? 4.370 -4.494 -22.073 1.00 73.56 284 ARG A C 1
ATOM 2265 O O . ARG A 1 284 ? 3.754 -4.753 -23.105 1.00 73.56 284 ARG A O 1
ATOM 2272 N N . ASN A 1 285 ? 5.164 -3.434 -21.941 1.00 75.81 285 ASN A N 1
ATOM 2273 C CA . ASN A 1 285 ? 5.292 -2.389 -22.954 1.00 75.81 285 ASN A CA 1
ATOM 2274 C C . ASN A 1 285 ? 5.945 -2.904 -24.232 1.00 75.81 285 ASN A C 1
ATOM 2276 O O . ASN A 1 285 ? 5.505 -2.530 -25.311 1.00 75.81 285 ASN A O 1
ATOM 2280 N N . LYS A 1 286 ? 6.915 -3.823 -24.143 1.00 77.06 286 LYS A N 1
ATOM 2281 C CA . LYS A 1 286 ? 7.498 -4.469 -25.325 1.00 77.06 286 LYS A CA 1
ATOM 2282 C C . LYS A 1 286 ? 6.432 -5.180 -26.165 1.00 77.06 286 LYS A C 1
ATOM 2284 O O . LYS A 1 286 ? 6.373 -4.948 -27.363 1.00 77.06 286 LYS A O 1
ATOM 2289 N N . ARG A 1 287 ? 5.541 -5.965 -25.543 1.00 75.44 287 ARG A N 1
ATOM 2290 C CA . ARG A 1 287 ? 4.444 -6.654 -26.255 1.00 75.44 287 ARG A CA 1
ATOM 2291 C C . ARG A 1 287 ? 3.445 -5.675 -26.872 1.00 75.44 287 ARG A C 1
ATOM 2293 O O . ARG A 1 287 ? 3.048 -5.843 -28.021 1.00 75.44 287 ARG A O 1
ATOM 2300 N N . ALA A 1 288 ? 3.052 -4.646 -26.118 1.00 74.81 288 ALA A N 1
ATOM 2301 C CA . ALA A 1 288 ? 2.148 -3.611 -26.616 1.00 74.81 288 ALA A CA 1
ATOM 2302 C C . ALA A 1 288 ? 2.769 -2.857 -27.805 1.00 74.81 288 ALA A C 1
ATOM 2304 O O . ALA A 1 288 ? 2.127 -2.695 -28.841 1.00 74.81 288 ALA A O 1
ATOM 2305 N N . MET A 1 289 ? 4.045 -2.484 -27.698 1.00 75.19 289 MET A N 1
ATOM 2306 C CA . MET A 1 289 ? 4.783 -1.805 -28.757 1.00 75.19 289 MET A CA 1
ATOM 2307 C C . MET A 1 289 ? 4.979 -2.703 -29.979 1.00 75.19 289 MET A C 1
ATOM 2309 O O . MET A 1 289 ? 4.768 -2.240 -31.089 1.00 75.19 289 MET A O 1
ATOM 2313 N N . GLU A 1 290 ? 5.297 -3.988 -29.808 1.00 76.81 290 GLU A N 1
ATOM 2314 C CA . GLU A 1 290 ? 5.376 -4.955 -30.912 1.00 76.81 290 GLU A CA 1
ATOM 2315 C C . GLU A 1 290 ? 4.036 -5.083 -31.647 1.00 76.81 290 GLU A C 1
ATOM 2317 O O . GLU A 1 290 ? 4.008 -5.052 -32.876 1.00 76.81 290 GLU A O 1
ATOM 2322 N N . SER A 1 291 ? 2.915 -5.139 -30.919 1.00 75.69 291 SER A N 1
ATOM 2323 C CA . SER A 1 291 ? 1.584 -5.171 -31.536 1.00 75.69 291 SER A CA 1
ATOM 2324 C C . SER A 1 291 ? 1.253 -3.875 -32.288 1.00 75.69 291 SER A C 1
ATOM 2326 O O . SER A 1 291 ? 0.752 -3.924 -33.412 1.00 75.69 291 SER A O 1
ATOM 2328 N N . ALA A 1 292 ? 1.602 -2.714 -31.727 1.00 78.25 292 ALA A N 1
ATOM 2329 C CA . ALA A 1 292 ? 1.406 -1.421 -32.374 1.00 78.25 292 ALA A CA 1
ATOM 2330 C C . ALA A 1 292 ? 2.298 -1.270 -33.618 1.00 78.25 292 ALA A C 1
ATOM 2332 O O . ALA A 1 292 ? 1.831 -0.842 -34.675 1.00 78.25 292 ALA A O 1
ATOM 2333 N N . LEU A 1 293 ? 3.566 -1.677 -33.528 1.00 81.88 293 LEU A N 1
ATOM 2334 C CA . LEU A 1 293 ? 4.501 -1.706 -34.652 1.00 81.88 293 LEU A CA 1
ATOM 2335 C C . LEU A 1 293 ? 4.014 -2.653 -35.755 1.00 81.88 293 LEU A C 1
ATOM 2337 O O . LEU A 1 293 ? 4.100 -2.309 -36.929 1.00 81.88 293 LEU A O 1
ATOM 2341 N N . TYR A 1 294 ? 3.432 -3.799 -35.405 1.00 78.81 294 TYR A N 1
ATOM 2342 C CA . TYR A 1 294 ? 2.844 -4.715 -36.381 1.00 78.81 294 TYR A CA 1
ATOM 2343 C C . TYR A 1 294 ? 1.624 -4.112 -37.097 1.00 78.81 294 TYR A C 1
ATOM 2345 O O . TYR A 1 294 ? 1.557 -4.131 -38.326 1.00 78.81 294 TYR A O 1
ATOM 2353 N N . VAL A 1 295 ? 0.676 -3.522 -36.358 1.00 79.38 295 VAL A N 1
ATOM 2354 C CA . VAL A 1 295 ? -0.520 -2.883 -36.944 1.00 79.38 295 VAL A CA 1
ATOM 2355 C C . VAL A 1 295 ? -0.131 -1.707 -37.839 1.00 79.38 295 VAL A C 1
ATOM 2357 O O . VAL A 1 295 ? -0.662 -1.563 -38.942 1.00 79.38 295 VAL A O 1
ATOM 2360 N N . THR A 1 296 ? 0.826 -0.888 -37.402 1.00 78.50 296 THR A N 1
ATOM 2361 C CA . THR A 1 296 ? 1.331 0.238 -38.199 1.00 78.50 296 THR A CA 1
ATOM 2362 C C . THR A 1 296 ? 2.067 -0.236 -39.449 1.00 78.50 296 THR A C 1
ATOM 2364 O O . THR A 1 296 ? 1.815 0.307 -40.523 1.00 78.50 296 THR A O 1
ATOM 2367 N N . GLN A 1 297 ? 2.895 -1.283 -39.365 1.00 78.19 297 GLN A N 1
ATOM 2368 C CA . GLN A 1 297 ? 3.532 -1.898 -40.535 1.00 78.19 297 GLN A CA 1
ATOM 2369 C C . GLN A 1 297 ? 2.500 -2.452 -41.520 1.00 78.19 297 GLN A C 1
ATOM 2371 O O . GLN A 1 297 ? 2.601 -2.191 -42.719 1.00 78.19 297 GLN A O 1
ATOM 2376 N N . LEU A 1 298 ? 1.475 -3.154 -41.032 1.00 76.38 298 LEU A N 1
ATOM 2377 C CA . LEU A 1 298 ? 0.397 -3.683 -41.864 1.00 76.38 298 LEU A CA 1
ATOM 2378 C C . LEU A 1 298 ? -0.369 -2.555 -42.571 1.00 76.38 298 LEU A C 1
ATOM 2380 O O . LEU A 1 298 ? -0.620 -2.641 -43.777 1.00 76.38 298 LEU A O 1
ATOM 2384 N N . ALA A 1 299 ? -0.686 -1.478 -41.848 1.00 79.06 299 ALA A N 1
ATOM 2385 C CA . ALA A 1 299 ? -1.304 -0.282 -42.409 1.00 79.06 299 ALA A CA 1
ATOM 2386 C C . ALA A 1 299 ? -0.412 0.355 -43.488 1.00 79.06 299 ALA A C 1
ATOM 2388 O O . ALA A 1 299 ? -0.895 0.676 -44.575 1.00 79.06 299 ALA A O 1
ATOM 2389 N N . TRP A 1 300 ? 0.898 0.453 -43.248 1.00 77.50 300 TRP A N 1
ATOM 2390 C CA . TRP A 1 300 ? 1.871 0.955 -44.222 1.00 77.50 300 TRP A CA 1
ATOM 2391 C C . TRP A 1 300 ? 1.940 0.084 -45.485 1.00 77.50 300 TRP A C 1
ATOM 2393 O O . TRP A 1 300 ? 1.903 0.603 -46.601 1.00 77.50 300 TRP A O 1
ATOM 2403 N N . CYS A 1 301 ? 1.971 -1.243 -45.342 1.00 76.69 301 CYS A N 1
ATOM 2404 C CA . CYS A 1 301 ? 1.979 -2.178 -46.469 1.00 76.69 301 CYS A CA 1
ATOM 2405 C C . CYS A 1 301 ? 0.685 -2.108 -47.298 1.00 76.69 301 CYS A C 1
ATOM 2407 O O . CYS A 1 301 ? 0.732 -2.173 -48.535 1.00 76.69 301 CYS A O 1
ATOM 2409 N N . ARG A 1 302 ? -0.470 -1.938 -46.640 1.00 75.38 302 ARG A N 1
ATOM 2410 C CA . ARG A 1 302 ? -1.773 -1.753 -47.297 1.00 75.38 302 ARG A CA 1
ATOM 2411 C C . ARG A 1 302 ? -1.793 -0.445 -48.098 1.00 75.38 302 ARG A C 1
ATOM 2413 O O . ARG A 1 302 ? -2.152 -0.471 -49.274 1.00 75.38 302 ARG A O 1
ATOM 2420 N N . SER A 1 303 ? -1.311 0.647 -47.504 1.00 72.56 303 SER A N 1
ATOM 2421 C CA . SER A 1 303 ? -1.202 1.968 -48.141 1.00 72.56 303 SER A CA 1
ATOM 2422 C C . SER A 1 303 ? -0.199 1.998 -49.301 1.00 72.56 303 SER A C 1
ATOM 2424 O O . SER A 1 303 ? -0.454 2.595 -50.341 1.00 72.56 303 SER A O 1
ATOM 2426 N N . LEU A 1 304 ? 0.930 1.294 -49.199 1.00 77.38 304 LEU A N 1
ATOM 2427 C CA . LEU A 1 304 ? 1.880 1.170 -50.312 1.00 77.38 304 LEU A CA 1
ATOM 2428 C C . LEU A 1 304 ? 1.294 0.380 -51.493 1.00 77.38 304 LEU A C 1
ATOM 2430 O O . LEU A 1 304 ? 1.610 0.671 -52.647 1.00 77.38 304 LEU A O 1
ATOM 2434 N N . SER A 1 305 ? 0.436 -0.607 -51.227 1.00 73.50 305 SER A N 1
ATOM 2435 C CA . SER A 1 305 ? -0.219 -1.403 -52.274 1.00 73.50 305 SER A CA 1
ATOM 2436 C C . SER A 1 305 ? -1.283 -0.599 -53.026 1.00 73.50 305 SER A C 1
ATOM 2438 O O . SER A 1 305 ? -1.359 -0.689 -54.254 1.00 73.50 305 SER A O 1
ATOM 2440 N N . THR A 1 306 ? -2.054 0.239 -52.326 1.00 76.62 306 THR A N 1
ATOM 2441 C CA . THR A 1 306 ? -3.001 1.164 -52.968 1.00 76.62 306 THR A CA 1
ATOM 2442 C C . THR A 1 306 ? -2.269 2.221 -53.793 1.00 76.62 306 THR A C 1
ATOM 2444 O O . THR A 1 306 ? -2.656 2.462 -54.933 1.00 76.62 306 THR A O 1
ATOM 2447 N N . LEU A 1 307 ? -1.146 2.759 -53.303 1.00 73.50 307 LEU A N 1
ATOM 2448 C CA . LEU A 1 307 ? -0.300 3.679 -54.075 1.00 73.50 307 LEU A CA 1
ATOM 2449 C C . LEU A 1 307 ? 0.299 3.028 -55.333 1.00 73.50 307 LEU A C 1
ATOM 2451 O O . LEU A 1 307 ? 0.376 3.676 -56.377 1.00 73.50 307 LEU A O 1
ATOM 2455 N N . ARG A 1 308 ? 0.688 1.744 -55.281 1.00 75.75 308 ARG A N 1
ATOM 2456 C CA . ARG A 1 308 ? 1.136 1.003 -56.477 1.00 75.75 308 ARG A CA 1
ATOM 2457 C C . ARG A 1 308 ? 0.014 0.813 -57.499 1.00 75.75 308 ARG A C 1
ATOM 2459 O O . ARG A 1 308 ? 0.273 0.948 -58.691 1.00 75.75 308 ARG A O 1
ATOM 2466 N N . LEU A 1 309 ? -1.212 0.522 -57.059 1.00 72.94 309 LEU A N 1
ATOM 2467 C CA . LEU A 1 309 ? -2.380 0.424 -57.944 1.00 72.94 309 LEU A CA 1
ATOM 2468 C C . LEU A 1 309 ? -2.720 1.774 -58.582 1.00 72.94 309 LEU A C 1
ATOM 2470 O O . LEU A 1 309 ? -2.895 1.839 -59.793 1.00 72.94 309 LEU A O 1
ATOM 2474 N N . ILE A 1 310 ? -2.717 2.855 -57.799 1.00 72.12 310 ILE A N 1
ATOM 2475 C CA . ILE A 1 310 ? -2.916 4.225 -58.294 1.00 72.12 310 ILE A CA 1
ATOM 2476 C C . ILE A 1 310 ? -1.856 4.572 -59.347 1.00 72.12 310 ILE A C 1
ATOM 2478 O O . ILE A 1 310 ? -2.210 5.049 -60.421 1.00 72.12 310 ILE A O 1
ATOM 2482 N N . LYS A 1 311 ? -0.576 4.250 -59.104 1.00 70.62 311 LYS A N 1
ATOM 2483 C CA . LYS A 1 311 ? 0.502 4.402 -60.100 1.00 70.62 311 LYS A CA 1
ATOM 2484 C C . LYS A 1 311 ? 0.251 3.597 -61.376 1.00 70.62 311 LYS A C 1
ATOM 2486 O O . LYS A 1 311 ? 0.523 4.087 -62.467 1.00 70.62 311 LYS A O 1
ATOM 2491 N N . ARG A 1 312 ? -0.270 2.373 -61.253 1.00 77.75 312 ARG A N 1
ATOM 2492 C CA . ARG A 1 312 ? -0.561 1.500 -62.400 1.00 77.75 312 ARG A CA 1
ATOM 2493 C C . ARG A 1 312 ? -1.750 1.990 -63.231 1.00 77.75 312 ARG A C 1
ATOM 2495 O O . ARG A 1 312 ? -1.754 1.769 -64.433 1.00 77.75 312 ARG A O 1
ATOM 2502 N N . VAL A 1 313 ? -2.723 2.654 -62.605 1.00 79.38 313 VAL A N 1
ATOM 2503 C CA . VAL A 1 313 ? -3.934 3.178 -63.262 1.00 79.38 313 VAL A CA 1
ATOM 2504 C C . VAL A 1 313 ? -3.724 4.585 -63.837 1.00 79.38 313 VAL A C 1
ATOM 2506 O O . VAL A 1 313 ? -4.198 4.857 -64.933 1.00 79.38 313 VAL A O 1
ATOM 2509 N N . LEU A 1 314 ? -3.007 5.476 -63.141 1.00 77.12 314 LEU A N 1
ATOM 2510 C CA . LEU A 1 314 ? -2.772 6.861 -63.590 1.00 77.12 314 LEU A CA 1
ATOM 2511 C C . LEU A 1 314 ? -1.541 7.027 -64.500 1.00 77.12 314 LEU A C 1
ATOM 2513 O O . LEU A 1 314 ? -1.360 8.091 -65.093 1.00 77.12 314 LEU A O 1
ATOM 2517 N N . GLY A 1 315 ? -0.680 6.012 -64.609 1.00 73.81 315 GLY A N 1
ATOM 2518 C CA . GLY A 1 315 ? 0.510 6.071 -65.458 1.00 73.81 315 GLY A CA 1
ATOM 2519 C C . GLY A 1 315 ? 1.518 7.157 -65.024 1.00 73.81 315 GLY A C 1
ATOM 2520 O O . GLY A 1 315 ? 1.556 7.532 -63.848 1.00 73.81 315 GLY A O 1
ATOM 2521 N N . PRO A 1 316 ? 2.363 7.676 -65.939 1.00 79.81 316 PRO A N 1
ATOM 2522 C CA . PRO A 1 316 ? 3.499 8.550 -65.607 1.00 79.81 316 PRO A CA 1
ATOM 2523 C C . PRO A 1 316 ? 3.116 9.894 -64.961 1.00 79.81 316 PRO A C 1
ATOM 2525 O O . PRO A 1 316 ? 3.976 10.564 -64.396 1.00 79.81 316 PRO A O 1
ATOM 2528 N N . PHE A 1 317 ? 1.836 10.275 -64.977 1.00 74.31 317 PHE A N 1
ATOM 2529 C CA . PHE A 1 317 ? 1.342 11.518 -64.374 1.00 74.31 317 PHE A CA 1
ATOM 2530 C C . PHE A 1 317 ? 0.963 11.387 -62.891 1.00 74.31 317 PHE A C 1
ATOM 2532 O O . PHE A 1 317 ? 0.652 12.387 -62.245 1.00 74.31 317 PHE A O 1
ATOM 2539 N N . SER A 1 318 ? 1.006 10.186 -62.305 1.00 75.94 318 SER A N 1
ATOM 2540 C CA . SER A 1 318 ? 0.588 9.993 -60.909 1.00 75.94 318 SER A CA 1
ATOM 2541 C C . SER A 1 318 ? 1.537 10.649 -59.893 1.00 75.94 318 SER A C 1
ATOM 2543 O O . SER A 1 318 ? 1.103 11.039 -58.812 1.00 75.94 318 SER A O 1
ATOM 2545 N N . THR A 1 319 ? 2.836 10.719 -60.189 1.00 74.06 319 THR A N 1
ATOM 2546 C CA . THR A 1 319 ? 3.854 11.252 -59.274 1.00 74.06 319 THR A CA 1
ATOM 2547 C C . THR A 1 319 ? 3.753 12.766 -59.078 1.00 74.06 319 THR A C 1
ATOM 2549 O O . THR A 1 319 ? 3.709 13.167 -57.916 1.00 74.06 319 THR A O 1
ATOM 2552 N N . PRO A 1 320 ? 3.643 13.615 -60.123 1.00 79.75 320 PRO A N 1
ATOM 2553 C CA . PRO A 1 320 ? 3.469 15.051 -59.917 1.00 79.75 320 PRO A CA 1
ATOM 2554 C C . PRO A 1 320 ? 2.143 15.378 -59.222 1.00 79.75 320 PRO A C 1
ATOM 2556 O O . PRO A 1 320 ? 2.135 16.221 -58.334 1.00 79.75 320 PRO A O 1
ATOM 2559 N N . ILE A 1 321 ? 1.046 14.672 -59.536 1.00 78.50 321 ILE A N 1
ATOM 2560 C CA . ILE A 1 321 ? -0.257 14.895 -58.881 1.00 78.50 321 ILE A CA 1
ATOM 2561 C C . ILE A 1 321 ? -0.172 14.593 -57.381 1.00 78.50 321 ILE A C 1
ATOM 2563 O O . ILE A 1 321 ? -0.591 15.422 -56.580 1.00 78.50 321 ILE A O 1
ATOM 2567 N N . LEU A 1 322 ? 0.410 13.450 -56.995 1.00 76.62 322 LEU A N 1
ATOM 2568 C CA . LEU A 1 322 ? 0.551 13.078 -55.583 1.00 76.62 322 LEU A CA 1
ATOM 2569 C C . LEU A 1 322 ? 1.446 14.051 -54.808 1.00 76.62 322 LEU A C 1
ATOM 2571 O O . LEU A 1 322 ? 1.109 14.416 -53.683 1.00 76.62 322 LEU A O 1
ATOM 2575 N N . VAL A 1 323 ? 2.558 14.490 -55.408 1.00 80.69 323 VAL A N 1
ATOM 2576 C CA . VAL A 1 323 ? 3.464 15.474 -54.796 1.00 80.69 323 VAL A CA 1
ATOM 2577 C C . VAL A 1 323 ? 2.750 16.805 -54.600 1.00 80.69 323 VAL A C 1
ATOM 2579 O O . VAL A 1 323 ? 2.788 17.340 -53.501 1.00 80.69 323 VAL A O 1
ATOM 2582 N N . VAL A 1 324 ? 2.036 17.300 -55.613 1.00 84.31 324 VAL A N 1
ATOM 2583 C CA . VAL A 1 324 ? 1.288 18.560 -55.522 1.00 84.31 324 VAL A CA 1
ATOM 2584 C C . VAL A 1 324 ? 0.172 18.466 -54.479 1.00 84.31 324 VAL A C 1
ATOM 2586 O O . VAL A 1 324 ? 0.040 19.365 -53.657 1.00 84.31 324 VAL A O 1
ATOM 2589 N N . THR A 1 325 ? -0.583 17.362 -54.423 1.00 79.62 325 THR A N 1
ATOM 2590 C CA . THR A 1 325 ? -1.616 17.184 -53.386 1.00 79.62 325 THR A CA 1
ATOM 2591 C C . THR A 1 325 ? -1.045 17.100 -51.972 1.00 79.62 325 THR A C 1
ATOM 2593 O O . THR A 1 325 ? -1.677 17.600 -51.052 1.00 79.62 325 THR A O 1
ATOM 2596 N N . ALA A 1 326 ? 0.139 16.504 -51.790 1.00 76.19 326 ALA A N 1
ATOM 2597 C CA . ALA A 1 326 ? 0.797 16.422 -50.485 1.00 76.19 326 ALA A CA 1
ATOM 2598 C C . ALA A 1 326 ? 1.446 17.747 -50.050 1.00 76.19 326 ALA A C 1
ATOM 2600 O O . ALA A 1 326 ? 1.720 17.915 -48.872 1.00 76.19 326 ALA A O 1
ATOM 2601 N N . LEU A 1 327 ? 1.709 18.659 -50.992 1.00 78.56 327 LEU A N 1
ATOM 2602 C CA . LEU A 1 327 ? 2.266 19.994 -50.738 1.00 78.56 327 LEU A CA 1
ATOM 2603 C C . LEU A 1 327 ? 1.174 21.047 -50.475 1.00 78.56 327 LEU A C 1
ATOM 2605 O O . LEU A 1 327 ? 1.465 22.106 -49.931 1.00 78.56 327 LEU A O 1
ATOM 2609 N N . ILE A 1 328 ? -0.067 20.775 -50.897 1.00 82.44 328 ILE A N 1
ATOM 2610 C CA . ILE A 1 328 ? -1.240 21.647 -50.698 1.00 82.44 328 ILE A CA 1
ATOM 2611 C C . ILE A 1 328 ? -1.923 21.403 -49.339 1.00 82.44 328 ILE A C 1
ATOM 2613 O O . ILE A 1 328 ? -2.624 22.288 -48.849 1.00 82.44 328 ILE A O 1
ATOM 2617 N N . ILE A 1 329 ? -1.757 20.212 -48.758 1.00 61.47 329 ILE A N 1
ATOM 2618 C CA . ILE A 1 329 ? -2.298 19.825 -47.443 1.00 61.47 329 ILE A CA 1
ATOM 2619 C C . ILE A 1 329 ? -1.271 20.144 -46.362 1.00 61.47 329 ILE A C 1
ATOM 2621 O O . ILE A 1 329 ? -1.692 20.691 -45.321 1.00 61.47 329 ILE A O 1
#

Secondary structure (DSSP, 8-state):
-PPPPPS-SHHHHHHHHHHHHHHHHHHTTTTTS------------TTHHHHHHHHHHHHHHHHHHHHHHHHHHHHHHHHHHTT----------------------------SS-HHHHHHHHHHHHHHHHHHHHHHHHHHHHHHHHHHHHHHHHHHHHHTTS-HHHHHHHHHHHHHHHHHHHHHHHHHHTT-HHHHTT-----EEE--EEETTEEE--EEESPPPHHHHHHHHHHHHHHH-TTT---TTHHHHHHHHHHHHHHHHSHHHHHHHHHHHHHHHHHHHHHHHHHHHHHHHHHHHHHHHHHHHHHHHHGGGHHHHHHHHHHH-

InterPro domains:
  IPR001623 DnaJ domain [PF00226] (225-274)
  IPR001623 DnaJ domain [PR00625] (233-248)
  IPR001623 DnaJ domain [PR00625] (249-269)
  IPR001623 DnaJ domain [PS50076] (192-277)
  IPR001623 DnaJ domain [SM00271] (216-269)
  IPR001623 DnaJ domain [cd06257] (193-266)
  IPR036869 Chaperone J-domain superfamily [G3DSA:1.10.287.110] (180-298)
  IPR036869 Chaperone J-domain superfamily [SSF46565] (224-279)
  IPR052094 Pre-mRNA-splicing and ERAD-associated protein [PTHR44313] (225-287)

Foldseek 3Di:
DDDDDDPDPPVVVVVVVLVVVVVCVVCVVVVPPDDLDLPDPPPPPVVPVVLLVVVVVVVVVVVVVVVVVVVVVVVVVVVVVVVDPDDDDDDDDDDDDDDDDDDDDDDDDDDDDPPVVVVVVVVVVVVVVVVVVVVVVVVVVVVLVVLLVVLVVVLVVVLVVDDPVVNVVSVVQLVSLVVLLVQLVVCLVVVNLCSNLPHDAPFRFDAFDDDPNDTDHTDTPRGDDLVVLVVSLVSSLVSLPPVNHSHSCSVVSNVSSVVSSVQCNDPVSNVVVVVVVSVVSVVVVVVVVVVVVVVSVVVVVVVVVVLVVQCVVVPPPSVVVVVVVSVVD

Solvent-accessible surface area (backbone atoms only — not comparable to full-atom values): 19321 Å² total; per-residue (Å²): 138,87,86,80,85,82,93,81,65,65,67,64,53,52,54,50,54,50,49,53,48,54,56,51,66,67,49,55,76,65,65,70,60,88,72,76,76,77,77,73,84,82,75,75,65,82,64,55,61,65,48,52,53,48,52,54,56,50,49,51,50,52,50,52,54,48,51,50,52,50,48,53,49,49,52,51,49,51,58,50,49,73,73,61,84,79,87,85,84,85,89,88,87,87,88,88,89,85,88,87,86,86,89,84,88,89,86,87,88,85,91,88,80,54,68,69,56,49,54,52,47,52,49,52,50,51,50,50,51,49,51,49,53,51,52,51,49,54,50,52,50,52,50,52,51,50,54,19,52,50,46,49,51,52,50,53,58,49,50,72,74,44,54,77,68,57,34,52,52,52,52,51,50,30,55,52,40,43,49,54,36,49,50,30,43,54,21,43,78,68,70,32,47,47,56,42,66,69,45,84,80,56,68,42,61,44,64,66,47,76,54,92,97,40,74,43,64,67,45,73,41,64,67,80,54,68,71,54,56,56,49,45,48,56,55,50,50,62,61,37,28,58,88,75,21,73,33,49,56,16,54,63,26,40,53,49,46,50,56,30,47,56,41,61,66,36,66,67,54,28,51,55,50,51,51,50,53,53,52,53,49,52,55,55,48,50,54,54,48,52,52,50,52,49,54,51,48,51,51,50,54,53,53,52,49,52,52,50,49,50,39,70,74,54,42,91,61,36,60,63,53,53,51,52,56,64,71,74,107

Nearest PDB structures (foldseek):
  2ctp-assembly1_A  TM=8.997E-01  e=3.888E-03  Homo sapiens
  8glv-assembly1_KA  TM=8.759E-01  e=2.004E-02  Chlamydomonas reinhardtii
  8fe2-assembly2_B  TM=9.172E-01  e=5.981E-02  Homo sapiens

Sequence (329 aa):
MTRRPRPGSRRSIDFLLVALFLINASLTPILKKEYIFCLADGDSLEGDEDFLAEILAEQAREDEELAGMEAEVREYEAMKARQYSSGGGGMPGGDRGGAGGPKMNKMGGGASSFSKLEDDLKKKEAENAKKKAAQEEEIALQEAERIRLKREADFEAELKKMDDEQRKKAQRQKARDAKVVRRVLKAHNAGKHYAVLGIHNLELQLGPLYFFNFSFGPWTIFRVKTKEIKRVYRNLARTVHPDKNRDGRAEEAFHALETSAEILTDEKKRSDYDKRIIATRRRRNKRAMESALYVTQLAWCRSLSTLRLIKRVLGPFSTPILVVTALII

Radius of gyration: 34.57 Å; Cα contacts (8 Å, |Δi|>4): 158; chains: 1; bounding box: 73×69×116 Å